Protein AF-A0A2T2VEC9-F1 (afdb_monomer)

Foldseek 3Di:
DDDDDDPPVCVPDPVSVVVVCVVCVVVVVVVVVLLVLLVVLLVQLVVLLCLLPPPVDDLVVSVLVNLLSNLVSLPPCDLVSLVCCVPPPVVSVVVVVVSLVVVLVRVLVSVVVCVVVLQWPPDDSVVVSVVVSVQVVVLSPSVNCVVVVHGSSRSSLVVVLCVCVVTGDPVNDDPVNVVVNVCSSVVSVPVPPD

Secondary structure (DSSP, 8-state):
-PPPPP-GGGGT-HHHHHHHHHHHHHHHHHHHHHHHHHHHHHHHHTTHHHHHH-TTS-HHHHHHHHHHHHHHHHTT--HHHHHHHHHH-HHHHHHHHHHHHHHHHHHHHHHHHHHHTTSB-S--HHHHHHHHHHHHHHHT-HHHHHHHT--HHHHHHHHHHHHHHHHB-GGG--HHHHHHHHHHHHHTTGGG--

Structure (mmCIF, N/CA/C/O backbone):
data_AF-A0A2T2VEC9-F1
#
_entry.id   AF-A0A2T2VEC9-F1
#
loop_
_atom_site.group_PDB
_atom_site.id
_atom_site.type_symbol
_atom_site.label_atom_id
_atom_site.label_alt_id
_atom_site.label_comp_id
_atom_site.label_asym_id
_atom_site.label_entity_id
_atom_site.label_seq_id
_atom_site.pdbx_PDB_ins_code
_atom_site.Cartn_x
_atom_site.Cartn_y
_atom_site.Cartn_z
_atom_site.occupancy
_atom_site.B_iso_or_equiv
_atom_site.auth_seq_id
_atom_site.auth_comp_id
_atom_site.auth_asym_id
_atom_site.auth_atom_id
_atom_site.pdbx_PDB_model_num
ATOM 1 N N . MET A 1 1 ? 14.108 -28.049 -51.085 1.00 36.81 1 MET A N 1
ATOM 2 C CA . MET A 1 1 ? 14.741 -26.718 -51.210 1.00 36.81 1 MET A CA 1
ATOM 3 C C . MET A 1 1 ? 15.277 -26.321 -49.842 1.00 36.81 1 MET A C 1
ATOM 5 O O . MET A 1 1 ? 14.485 -26.183 -48.919 1.00 36.81 1 MET A O 1
ATOM 9 N N . GLY A 1 2 ? 16.599 -26.254 -49.676 1.00 46.28 2 GLY A N 1
ATOM 10 C CA . GLY A 1 2 ? 17.224 -25.897 -48.399 1.00 46.28 2 GLY A CA 1
ATOM 11 C C . GLY A 1 2 ? 17.102 -24.398 -48.126 1.00 46.28 2 GLY A C 1
ATOM 12 O O . GLY A 1 2 ? 17.374 -23.589 -49.012 1.00 46.28 2 GLY A O 1
ATOM 13 N N . ARG A 1 3 ? 16.678 -24.022 -46.914 1.00 48.38 3 ARG A N 1
ATOM 14 C CA . ARG A 1 3 ? 16.742 -22.629 -46.448 1.00 48.38 3 ARG A CA 1
ATOM 15 C C . ARG A 1 3 ? 18.213 -22.201 -46.416 1.00 48.38 3 ARG A C 1
ATOM 17 O O . ARG A 1 3 ? 19.042 -22.923 -45.863 1.00 48.38 3 ARG A O 1
ATOM 24 N N . LYS A 1 4 ? 18.536 -21.055 -47.028 1.00 46.78 4 LYS A N 1
ATOM 25 C CA . LYS A 1 4 ? 19.876 -20.454 -46.947 1.00 46.78 4 LYS A CA 1
ATOM 26 C C . LYS A 1 4 ? 20.241 -20.227 -45.469 1.00 46.78 4 LYS A C 1
ATOM 28 O O . LYS A 1 4 ? 19.358 -19.826 -44.708 1.00 46.78 4 LYS A O 1
ATOM 33 N N . PRO A 1 5 ? 21.497 -20.463 -45.052 1.00 48.59 5 PRO A N 1
ATOM 34 C CA . PRO A 1 5 ? 21.922 -20.160 -43.692 1.00 48.59 5 PRO A CA 1
ATOM 35 C C . PRO A 1 5 ? 21.803 -18.655 -43.446 1.00 48.59 5 PRO A C 1
ATOM 37 O O . PRO A 1 5 ? 22.139 -17.861 -44.325 1.00 48.59 5 PRO A O 1
ATOM 40 N N . VAL A 1 6 ? 21.342 -18.274 -42.255 1.00 58.19 6 VAL A N 1
ATOM 41 C CA . VAL A 1 6 ? 21.478 -16.899 -41.761 1.00 58.19 6 VAL A CA 1
ATOM 42 C C . VAL A 1 6 ? 22.966 -16.553 -41.785 1.00 58.19 6 VAL A C 1
ATOM 44 O O . VAL A 1 6 ? 23.795 -17.342 -41.327 1.00 58.19 6 VAL A O 1
ATOM 47 N N . ASP A 1 7 ? 23.289 -15.414 -42.387 1.00 55.66 7 ASP A N 1
ATOM 48 C CA . ASP A 1 7 ? 24.646 -14.927 -42.603 1.00 55.66 7 ASP A CA 1
ATOM 49 C C . ASP A 1 7 ? 25.425 -14.840 -41.277 1.00 55.66 7 ASP A C 1
ATOM 51 O O . ASP A 1 7 ? 25.225 -13.935 -40.463 1.00 55.66 7 ASP A O 1
ATOM 55 N N . LYS A 1 8 ? 26.302 -15.826 -41.046 1.00 50.84 8 LYS A N 1
ATOM 56 C CA . LYS A 1 8 ? 27.126 -15.949 -39.834 1.00 50.84 8 LYS A CA 1
ATOM 57 C C . LYS A 1 8 ? 28.158 -14.820 -39.703 1.00 50.84 8 LYS A C 1
ATOM 59 O O . LYS A 1 8 ? 28.710 -14.646 -38.622 1.00 50.84 8 LYS A O 1
ATOM 64 N N . GLN A 1 9 ? 28.382 -14.013 -40.748 1.00 50.44 9 GLN A N 1
ATOM 65 C CA . GLN A 1 9 ? 29.356 -12.917 -40.720 1.00 50.44 9 GLN A CA 1
ATOM 66 C C . GLN A 1 9 ? 28.933 -11.729 -39.840 1.00 50.44 9 GLN A C 1
ATOM 68 O O . GLN A 1 9 ? 29.783 -10.930 -39.452 1.00 50.44 9 GLN A O 1
ATOM 73 N N . ARG A 1 10 ? 27.651 -11.611 -39.453 1.00 52.19 10 ARG A N 1
ATOM 74 C CA . ARG A 1 10 ? 27.208 -10.576 -38.493 1.00 52.19 10 ARG A CA 1
ATOM 75 C C . ARG A 1 10 ? 27.734 -10.791 -37.070 1.00 52.19 10 ARG A C 1
ATOM 77 O O . ARG A 1 10 ? 27.793 -9.835 -36.309 1.00 52.19 10 ARG A O 1
ATOM 84 N N . VAL A 1 11 ? 28.105 -12.023 -36.711 1.00 55.28 11 VAL A N 1
ATOM 85 C CA . VAL A 1 11 ? 28.461 -12.412 -35.333 1.00 55.28 11 VAL A CA 1
ATOM 86 C C . VAL A 1 11 ? 29.978 -12.539 -35.139 1.00 55.28 11 VAL A C 1
ATOM 88 O O . VAL A 1 11 ? 30.421 -12.903 -34.058 1.00 55.28 11 VAL A O 1
ATOM 91 N N . GLU A 1 12 ? 30.814 -12.207 -36.126 1.00 61.66 12 GLU A N 1
ATOM 92 C CA . GLU A 1 12 ? 32.284 -12.301 -35.994 1.00 61.66 12 GLU A CA 1
ATOM 93 C C . GLU A 1 12 ? 33.036 -10.999 -36.303 1.00 61.66 12 GLU A C 1
ATOM 95 O O . GLU A 1 12 ? 34.148 -10.828 -35.816 1.00 61.66 12 GLU A O 1
ATOM 100 N N . ASP A 1 13 ? 32.413 -10.051 -37.004 1.00 80.75 13 ASP A N 1
ATOM 101 C CA . ASP A 1 13 ? 32.983 -8.734 -37.313 1.00 80.75 13 ASP A CA 1
ATOM 102 C C . ASP A 1 13 ? 32.980 -7.809 -36.066 1.00 80.75 13 ASP A C 1
ATOM 104 O O . ASP A 1 13 ? 31.897 -7.479 -35.562 1.00 80.75 13 ASP A O 1
ATOM 108 N N . PRO A 1 14 ? 34.155 -7.398 -35.539 1.00 78.19 14 PRO A N 1
ATOM 109 C CA . PRO A 1 14 ? 34.259 -6.575 -34.331 1.00 78.19 14 PRO A CA 1
ATOM 110 C C . PRO A 1 14 ? 33.554 -5.220 -34.440 1.00 78.19 14 PRO A C 1
ATOM 112 O O . PRO A 1 14 ? 32.957 -4.771 -33.461 1.00 78.19 14 PRO A O 1
ATOM 115 N N . ASP A 1 15 ? 33.566 -4.595 -35.619 1.00 80.94 15 ASP A N 1
ATOM 116 C CA . ASP A 1 15 ? 32.980 -3.269 -35.825 1.00 80.94 15 ASP A CA 1
ATOM 117 C C . ASP A 1 15 ? 31.454 -3.358 -35.922 1.00 80.94 15 ASP A C 1
ATOM 119 O O . ASP A 1 15 ? 30.738 -2.551 -35.326 1.00 80.94 15 ASP A O 1
ATOM 123 N N . LYS A 1 16 ? 30.929 -4.405 -36.575 1.00 77.00 16 LYS A N 1
ATOM 124 C CA . LYS A 1 16 ? 29.478 -4.669 -36.591 1.00 77.00 16 LYS A CA 1
ATOM 125 C C . LYS A 1 16 ? 28.948 -5.077 -35.220 1.00 77.00 16 LYS A C 1
ATOM 127 O O . LYS A 1 16 ? 27.851 -4.664 -34.853 1.00 77.00 16 LYS A O 1
ATOM 132 N N . LYS A 1 17 ? 29.718 -5.853 -34.447 1.00 73.50 17 LYS A N 1
ATOM 133 C CA . LYS A 1 17 ? 29.387 -6.156 -33.045 1.00 73.50 17 LYS A CA 1
ATOM 134 C C . LYS A 1 17 ? 29.336 -4.894 -32.206 1.00 73.50 17 LYS A C 1
ATOM 136 O O . LYS A 1 17 ? 28.396 -4.730 -31.440 1.00 73.50 17 LYS A O 1
ATOM 141 N N . ARG A 1 18 ? 30.335 -4.021 -32.342 1.00 78.50 18 ARG A N 1
ATOM 142 C CA . ARG A 1 18 ? 30.397 -2.763 -31.603 1.00 78.50 18 ARG A CA 1
ATOM 143 C C . ARG A 1 18 ? 29.205 -1.868 -31.929 1.00 78.50 18 ARG A C 1
ATOM 145 O O . ARG A 1 18 ? 28.538 -1.444 -30.998 1.00 78.50 18 ARG A O 1
ATOM 152 N N . ALA A 1 19 ? 28.887 -1.673 -33.208 1.00 80.94 19 ALA A N 1
ATOM 153 C CA . ALA A 1 19 ? 27.718 -0.899 -33.624 1.00 80.94 19 ALA A CA 1
ATOM 154 C C . ALA A 1 19 ? 26.405 -1.486 -33.069 1.00 80.94 19 ALA A C 1
ATOM 156 O O . ALA A 1 19 ? 25.559 -0.753 -32.571 1.00 80.94 19 ALA A O 1
ATOM 157 N N . PHE A 1 20 ? 26.265 -2.816 -33.077 1.00 74.62 20 PHE A N 1
ATOM 158 C CA . PHE A 1 20 ? 25.097 -3.499 -32.516 1.00 74.62 20 PHE A CA 1
ATOM 159 C C . PHE A 1 20 ? 25.006 -3.372 -30.986 1.00 74.62 20 PHE A C 1
ATOM 161 O O . PHE A 1 20 ? 23.925 -3.194 -30.435 1.00 74.62 20 PHE A O 1
ATOM 168 N N . VAL A 1 21 ? 26.139 -3.435 -30.279 1.00 74.81 21 VAL A N 1
ATOM 169 C CA . VAL A 1 21 ? 26.194 -3.201 -28.828 1.00 74.81 21 VAL A CA 1
ATOM 170 C C . VAL A 1 21 ? 25.896 -1.738 -28.500 1.00 74.81 21 VAL A C 1
ATOM 172 O O . VAL A 1 21 ? 25.157 -1.486 -27.558 1.00 74.81 21 VAL A O 1
ATOM 175 N N . GLU A 1 22 ? 26.418 -0.781 -29.268 1.00 82.31 22 GLU A N 1
ATOM 176 C CA . GLU A 1 22 ? 26.127 0.651 -29.109 1.00 82.31 22 GLU A CA 1
ATOM 177 C C . GLU A 1 22 ? 24.637 0.957 -29.342 1.00 82.31 22 GLU A C 1
ATOM 179 O O . GLU A 1 22 ? 24.069 1.780 -28.629 1.00 82.31 22 GLU A O 1
ATOM 184 N N . GLU A 1 23 ? 23.981 0.243 -30.261 1.00 81.31 23 GLU A N 1
ATOM 185 C CA . GLU A 1 23 ? 22.537 0.342 -30.514 1.00 81.31 23 GLU A CA 1
ATOM 186 C C . GLU A 1 23 ? 21.690 -0.287 -29.391 1.00 81.31 23 GLU A C 1
ATOM 188 O O . GLU A 1 23 ? 20.670 0.271 -28.987 1.00 81.31 23 GLU A O 1
ATOM 193 N N . LEU A 1 24 ? 22.117 -1.432 -28.846 1.00 78.94 24 LEU A N 1
ATOM 194 C CA . LEU A 1 24 ? 21.384 -2.140 -27.790 1.00 78.94 24 LEU A CA 1
ATOM 195 C C . LEU A 1 24 ? 21.651 -1.608 -26.379 1.00 78.94 24 LEU A C 1
ATOM 197 O O . LEU A 1 24 ? 20.813 -1.788 -25.497 1.00 78.94 24 LEU A O 1
ATOM 201 N N . MET A 1 25 ? 22.798 -0.975 -26.137 1.00 72.38 25 MET A N 1
ATOM 202 C CA . MET A 1 25 ? 23.209 -0.488 -24.817 1.00 72.38 25 MET A CA 1
ATOM 203 C C . MET A 1 25 ? 22.185 0.450 -24.168 1.00 72.38 25 MET A C 1
ATOM 205 O O . MET A 1 25 ? 21.856 0.210 -23.010 1.00 72.38 25 MET A O 1
ATOM 209 N N . PRO A 1 26 ? 21.614 1.451 -24.864 1.00 74.25 26 PRO A N 1
ATOM 210 C CA . PRO A 1 26 ? 20.572 2.302 -24.293 1.00 74.25 26 PRO A CA 1
ATOM 211 C C . PRO A 1 26 ? 19.325 1.516 -23.875 1.00 74.25 26 PRO A C 1
ATOM 213 O O . PRO A 1 26 ? 18.750 1.790 -22.826 1.00 74.25 26 PRO A O 1
ATOM 216 N N . ILE A 1 27 ? 18.936 0.506 -24.662 1.00 71.12 27 ILE A N 1
ATOM 217 C CA . ILE A 1 27 ? 17.785 -0.359 -24.370 1.00 71.12 27 ILE A CA 1
ATOM 218 C C . ILE A 1 27 ? 18.095 -1.225 -23.144 1.00 71.12 27 ILE A C 1
ATOM 220 O O . ILE A 1 27 ? 17.312 -1.273 -22.205 1.00 71.12 27 ILE A O 1
ATOM 224 N N . LEU A 1 28 ? 19.271 -1.854 -23.099 1.00 66.44 28 LEU A N 1
ATOM 225 C CA . LEU A 1 28 ? 19.719 -2.651 -21.954 1.00 66.44 28 LEU A CA 1
ATOM 226 C C . LEU A 1 28 ? 19.853 -1.809 -20.677 1.00 66.44 28 LEU A C 1
ATOM 228 O O . LEU A 1 28 ? 19.462 -2.258 -19.604 1.00 66.44 28 LEU A O 1
ATOM 232 N N . GLN A 1 29 ? 20.363 -0.583 -20.784 1.00 70.69 29 GLN A N 1
ATOM 233 C CA . GLN A 1 29 ? 20.467 0.351 -19.664 1.00 70.69 29 GLN A CA 1
ATOM 234 C C . GLN A 1 29 ? 19.089 0.783 -19.171 1.00 70.69 29 GLN A C 1
ATOM 236 O O . GLN A 1 29 ? 18.838 0.728 -17.971 1.00 70.69 29 GLN A O 1
ATOM 241 N N . ALA A 1 30 ? 18.175 1.143 -20.076 1.00 64.94 30 ALA A N 1
ATOM 242 C CA . ALA A 1 30 ? 16.792 1.439 -19.716 1.00 64.94 30 ALA A CA 1
ATOM 243 C C . ALA A 1 30 ? 16.131 0.235 -19.026 1.00 64.94 30 ALA A C 1
ATOM 245 O O . ALA A 1 30 ? 15.468 0.414 -18.004 1.00 64.94 30 ALA A O 1
ATOM 246 N N . ASN A 1 31 ? 16.376 -0.983 -19.517 1.00 68.56 31 ASN A N 1
ATOM 247 C CA . ASN A 1 31 ? 15.840 -2.211 -18.937 1.00 68.56 31 ASN A CA 1
ATOM 248 C C . ASN A 1 31 ? 16.312 -2.437 -17.49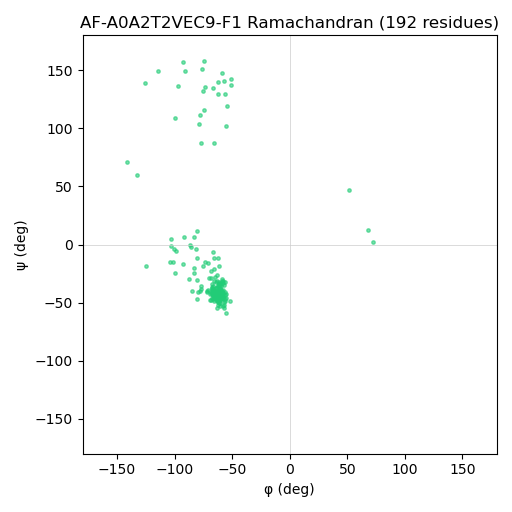5 1.00 68.56 31 ASN A C 1
ATOM 250 O O . ASN A 1 31 ? 15.507 -2.751 -16.618 1.00 68.56 31 ASN A O 1
ATOM 254 N N . ILE A 1 32 ? 17.608 -2.243 -17.239 1.00 75.75 32 ILE A N 1
ATOM 255 C CA . ILE A 1 32 ? 18.188 -2.351 -15.894 1.00 75.75 32 ILE A CA 1
ATOM 256 C C . ILE A 1 32 ? 17.584 -1.279 -14.981 1.00 75.75 32 ILE A C 1
AT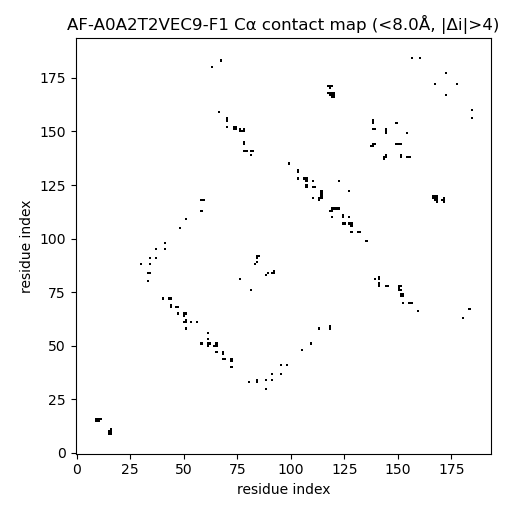OM 258 O O . ILE A 1 32 ? 17.176 -1.583 -13.867 1.00 75.75 32 ILE A O 1
ATOM 262 N N . ILE A 1 33 ? 17.442 -0.043 -15.464 1.00 82.62 33 ILE A N 1
ATOM 263 C CA . ILE A 1 33 ? 16.923 1.068 -14.658 1.00 82.62 33 ILE A CA 1
ATOM 264 C C . ILE A 1 33 ? 15.482 0.812 -14.190 1.00 82.62 33 ILE A C 1
ATOM 266 O O . ILE A 1 33 ? 15.191 1.026 -13.016 1.00 82.62 33 ILE A O 1
ATOM 270 N N . HIS A 1 34 ? 14.582 0.324 -15.054 1.00 84.56 34 HIS A N 1
ATOM 271 C CA . HIS A 1 34 ? 13.197 0.034 -14.647 1.00 84.56 34 HIS A CA 1
ATOM 272 C C . HIS A 1 34 ? 13.141 -1.049 -13.564 1.00 84.56 34 HIS A C 1
ATOM 274 O O . HIS A 1 34 ? 12.450 -0.877 -12.558 1.00 84.56 34 HIS A O 1
ATOM 280 N N . ALA A 1 35 ? 13.902 -2.132 -13.745 1.00 84.56 35 ALA A N 1
ATOM 281 C CA . ALA A 1 35 ? 13.976 -3.221 -12.779 1.00 84.56 35 ALA A CA 1
ATOM 282 C C . ALA A 1 35 ? 14.539 -2.752 -11.425 1.00 84.56 35 ALA A C 1
ATOM 284 O O . ALA A 1 35 ? 13.960 -3.048 -10.378 1.00 84.56 35 ALA A O 1
ATOM 285 N N . GLU A 1 36 ? 15.620 -1.969 -11.437 1.00 86.75 36 GLU A N 1
ATOM 286 C CA . GLU A 1 36 ? 16.251 -1.427 -10.227 1.00 86.75 36 GLU A CA 1
ATOM 287 C C . GLU A 1 36 ? 15.337 -0.436 -9.492 1.00 86.75 36 GLU A C 1
ATOM 289 O O . GLU A 1 36 ? 15.249 -0.467 -8.264 1.00 86.75 36 GLU A O 1
ATOM 294 N N . ILE A 1 37 ? 14.593 0.411 -10.217 1.00 90.69 37 ILE A N 1
ATOM 295 C CA . ILE A 1 37 ? 13.618 1.331 -9.610 1.00 90.69 37 ILE A CA 1
ATOM 296 C C . ILE A 1 37 ? 12.512 0.554 -8.894 1.00 90.69 37 ILE A C 1
ATOM 298 O O . ILE A 1 37 ? 12.192 0.879 -7.748 1.00 90.69 37 ILE A O 1
ATOM 302 N N . VAL A 1 38 ? 11.932 -0.463 -9.544 1.00 92.00 38 VAL A N 1
ATOM 303 C CA . VAL A 1 38 ? 10.896 -1.301 -8.918 1.00 92.00 38 VAL A CA 1
ATOM 304 C C . VAL A 1 38 ? 11.461 -1.997 -7.687 1.00 92.00 38 VAL A C 1
ATOM 306 O O . VAL A 1 38 ? 10.866 -1.903 -6.617 1.00 92.00 38 VAL A O 1
ATOM 309 N N . SER A 1 39 ? 12.637 -2.611 -7.807 1.00 90.38 39 SER A N 1
ATOM 310 C CA . SER A 1 39 ? 13.291 -3.327 -6.707 1.00 90.38 39 SER A CA 1
ATOM 311 C C . SER A 1 39 ? 13.546 -2.397 -5.516 1.00 90.38 39 SER A C 1
ATOM 313 O O . SER A 1 39 ? 13.153 -2.698 -4.393 1.00 90.38 39 SER A O 1
ATOM 315 N N . CYS A 1 40 ? 14.094 -1.205 -5.764 1.00 91.75 40 CYS A N 1
ATOM 316 C CA . CYS A 1 40 ? 14.326 -0.184 -4.744 1.00 91.75 40 CYS A CA 1
ATOM 317 C C . CYS A 1 40 ? 13.028 0.262 -4.050 1.00 91.75 40 CYS A C 1
ATOM 319 O O . CYS A 1 40 ? 12.994 0.387 -2.824 1.00 91.75 40 CYS A O 1
ATOM 321 N N . LYS A 1 41 ? 11.940 0.479 -4.803 1.00 93.00 41 LYS A N 1
ATOM 322 C CA . LYS A 1 41 ? 10.639 0.843 -4.221 1.00 93.00 41 LYS A CA 1
ATOM 323 C C . LYS A 1 41 ? 10.043 -0.304 -3.400 1.00 93.00 41 LYS A C 1
ATOM 325 O O . LYS A 1 41 ? 9.577 -0.055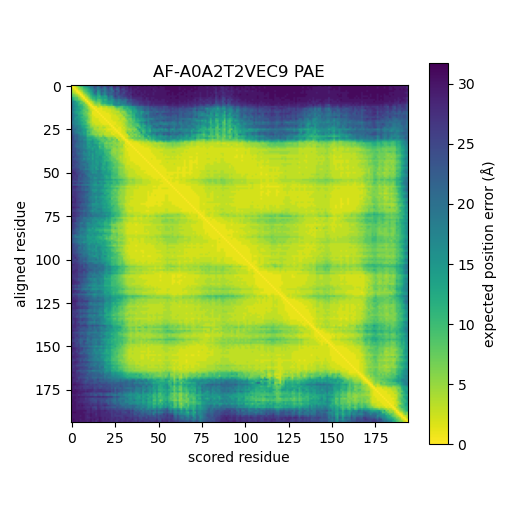 -2.292 1.00 93.00 41 LYS A O 1
ATOM 330 N N . LEU A 1 42 ? 10.102 -1.545 -3.886 1.00 93.94 42 LEU A N 1
ATOM 331 C CA . LEU A 1 42 ? 9.624 -2.715 -3.143 1.00 93.94 42 LEU A CA 1
ATOM 332 C C . LEU A 1 42 ? 10.404 -2.912 -1.836 1.00 93.94 42 LEU A C 1
ATOM 334 O O . LEU A 1 42 ? 9.789 -3.144 -0.798 1.00 93.94 42 LEU A O 1
ATOM 338 N N . GLU A 1 43 ? 11.729 -2.750 -1.849 1.00 94.12 43 GLU A N 1
ATOM 339 C CA . GLU A 1 43 ? 12.548 -2.828 -0.632 1.00 94.12 43 GLU A CA 1
ATOM 340 C C . GLU A 1 43 ? 12.168 -1.757 0.397 1.00 94.12 43 GLU A C 1
ATOM 342 O O . GLU A 1 43 ? 12.037 -2.056 1.583 1.00 94.12 43 GLU A O 1
ATOM 347 N N . LYS A 1 44 ? 11.901 -0.518 -0.035 1.00 95.06 44 LYS A N 1
ATOM 348 C CA . LYS A 1 44 ? 11.406 0.527 0.874 1.00 95.06 44 LYS A CA 1
ATOM 349 C C . LYS A 1 44 ? 10.029 0.191 1.444 1.00 95.06 44 LYS A C 1
ATOM 351 O O . LYS A 1 44 ? 9.805 0.372 2.638 1.00 95.06 44 LYS A O 1
ATOM 356 N N . LEU A 1 45 ? 9.121 -0.332 0.620 1.00 94.69 45 LEU A N 1
ATOM 357 C CA . LEU A 1 45 ? 7.776 -0.713 1.057 1.00 94.69 45 LEU A CA 1
ATOM 358 C C . LEU A 1 45 ? 7.786 -1.867 2.069 1.00 94.69 45 LEU A C 1
ATOM 360 O O . LEU A 1 45 ? 6.922 -1.914 2.942 1.00 94.69 45 LEU A O 1
ATOM 364 N N . ARG A 1 46 ? 8.792 -2.752 2.040 1.00 94.94 46 ARG A N 1
ATOM 365 C CA . ARG A 1 46 ? 8.970 -3.807 3.057 1.00 94.94 46 ARG A CA 1
ATOM 366 C C . ARG A 1 46 ? 9.194 -3.261 4.469 1.00 94.94 46 ARG A C 1
ATOM 368 O O . ARG A 1 46 ? 8.931 -3.978 5.434 1.00 94.94 46 ARG A O 1
ATOM 375 N N . ALA A 1 47 ? 9.585 -1.993 4.621 1.00 95.69 47 ALA A N 1
ATOM 376 C CA . ALA A 1 47 ? 9.672 -1.338 5.927 1.00 95.69 47 ALA A CA 1
ATOM 377 C C . ALA A 1 47 ? 8.312 -1.236 6.649 1.00 95.69 47 ALA A C 1
ATOM 379 O O . ALA A 1 47 ? 8.279 -0.972 7.848 1.00 95.69 47 ALA A O 1
ATOM 380 N N . VAL A 1 48 ? 7.192 -1.509 5.968 1.00 95.12 48 VAL A N 1
ATOM 381 C CA . VAL A 1 48 ? 5.876 -1.609 6.609 1.00 95.12 48 VAL A CA 1
ATOM 382 C C . VAL A 1 48 ? 5.817 -2.732 7.644 1.00 95.12 48 VAL A C 1
ATOM 384 O O . VAL A 1 48 ? 5.155 -2.580 8.665 1.00 95.12 48 VAL A O 1
ATOM 387 N N . VAL A 1 49 ? 6.530 -3.841 7.421 1.00 95.00 49 VAL A N 1
ATOM 388 C CA . VAL A 1 49 ? 6.471 -5.035 8.276 1.00 95.00 49 VAL A CA 1
ATOM 389 C C . VAL A 1 49 ? 6.896 -4.734 9.716 1.00 95.00 49 VAL A C 1
ATOM 391 O O . VAL A 1 49 ? 6.119 -5.034 10.624 1.00 95.00 49 VAL A O 1
ATOM 394 N N . PRO A 1 50 ? 8.073 -4.137 9.987 1.00 96.00 50 PRO A N 1
ATOM 395 C CA . PRO A 1 50 ? 8.423 -3.763 11.353 1.00 96.00 50 PRO A CA 1
ATOM 396 C C . PRO A 1 50 ? 7.490 -2.688 11.928 1.00 96.00 50 PRO A C 1
ATOM 398 O O . PRO A 1 50 ? 7.203 -2.743 13.118 1.00 96.00 50 PRO A O 1
ATOM 401 N N . ILE A 1 51 ? 6.955 -1.768 11.110 1.00 95.12 51 ILE A N 1
ATOM 402 C CA . ILE A 1 51 ? 6.006 -0.740 11.575 1.00 95.12 51 ILE A CA 1
ATOM 403 C C . ILE A 1 51 ? 4.737 -1.390 12.121 1.00 95.12 51 ILE A C 1
ATOM 405 O O . ILE A 1 51 ? 4.339 -1.097 13.242 1.00 95.12 51 ILE A O 1
ATOM 409 N N . ILE A 1 52 ? 4.104 -2.286 11.359 1.00 95.00 52 ILE A N 1
ATOM 410 C CA . ILE A 1 52 ? 2.831 -2.896 11.764 1.00 95.00 52 ILE A CA 1
ATOM 411 C C . ILE A 1 52 ? 2.995 -3.930 12.876 1.00 95.00 52 ILE A C 1
ATOM 413 O O . ILE A 1 52 ? 2.003 -4.274 13.500 1.00 95.00 52 ILE A O 1
ATOM 417 N N . ASN A 1 53 ? 4.209 -4.407 13.157 1.00 94.94 53 ASN A N 1
ATOM 418 C CA . ASN A 1 53 ? 4.470 -5.386 14.218 1.00 94.94 53 ASN A CA 1
ATOM 419 C C . ASN A 1 53 ? 5.020 -4.764 15.511 1.00 94.94 53 ASN A C 1
ATOM 421 O O . ASN A 1 53 ? 5.188 -5.473 16.503 1.00 94.94 53 ASN A O 1
ATOM 425 N N . ASP A 1 54 ? 5.286 -3.456 15.538 1.00 95.69 54 ASP A N 1
ATOM 426 C CA . ASP A 1 54 ? 5.779 -2.778 16.736 1.00 95.69 54 ASP A CA 1
ATOM 427 C C . ASP A 1 54 ? 4.654 -2.531 17.753 1.00 95.69 54 ASP A C 1
ATOM 429 O O . ASP A 1 54 ? 4.019 -1.475 17.801 1.00 95.69 54 ASP A O 1
ATOM 433 N N . THR A 1 55 ? 4.406 -3.518 18.612 1.00 93.75 55 THR A N 1
ATOM 434 C CA . THR A 1 55 ? 3.356 -3.441 19.635 1.00 93.75 55 THR A CA 1
ATOM 435 C C . THR A 1 55 ? 3.618 -2.396 20.724 1.00 93.75 55 THR A C 1
ATOM 437 O O . THR A 1 55 ? 2.741 -2.193 21.563 1.00 93.75 55 THR A O 1
ATOM 440 N N . SER A 1 56 ? 4.789 -1.742 20.744 1.00 94.94 56 SER A N 1
ATOM 441 C CA . SER A 1 56 ? 5.045 -0.597 21.630 1.00 94.94 56 SER A CA 1
ATOM 442 C C . SER A 1 56 ? 4.352 0.684 21.150 1.00 94.94 56 SER A C 1
ATOM 444 O O . SER A 1 56 ? 4.120 1.593 21.947 1.00 94.94 56 SER A O 1
ATOM 446 N N . ILE A 1 57 ? 3.962 0.731 19.872 1.00 91.38 57 ILE A N 1
ATOM 447 C CA . ILE A 1 57 ? 3.245 1.843 19.249 1.00 91.38 57 ILE A CA 1
ATOM 448 C C . ILE A 1 57 ? 1.734 1.540 19.232 1.00 91.38 57 ILE A C 1
ATOM 450 O O . ILE A 1 57 ? 1.325 0.420 18.876 1.00 91.38 57 ILE A O 1
ATOM 454 N N . PRO A 1 58 ? 0.870 2.525 19.563 1.00 90.94 58 PRO A N 1
ATOM 455 C CA . PRO A 1 58 ? -0.576 2.386 19.431 1.00 90.94 58 PRO A CA 1
ATOM 456 C C . PRO A 1 58 ? -0.990 1.888 18.043 1.00 90.94 58 PRO A C 1
ATOM 458 O O . PRO A 1 58 ? -0.418 2.271 17.023 1.00 90.94 58 PRO A O 1
ATOM 461 N N . TYR A 1 59 ? -2.015 1.034 17.999 1.00 92.81 59 TYR A N 1
ATOM 462 C CA . TYR A 1 59 ? -2.477 0.397 16.761 1.00 92.81 59 TYR A CA 1
ATOM 463 C C . TYR A 1 59 ? -2.744 1.410 15.640 1.00 92.81 59 TYR A C 1
ATOM 465 O O . TYR A 1 59 ? -2.269 1.250 14.516 1.00 92.81 59 TYR A O 1
ATOM 473 N N . LEU A 1 60 ? -3.486 2.471 15.961 1.00 87.69 60 LEU A N 1
ATOM 474 C CA . LEU A 1 60 ? -3.906 3.452 14.970 1.00 87.69 60 LEU A CA 1
ATOM 475 C C . LEU A 1 60 ? -2.719 4.246 14.424 1.00 87.69 60 LEU A C 1
ATOM 477 O O . LEU A 1 60 ? -2.637 4.483 13.225 1.00 87.69 60 LEU A O 1
ATOM 481 N N . GLU A 1 61 ? -1.738 4.544 15.270 1.00 87.69 61 GLU A N 1
ATOM 482 C CA . GLU A 1 61 ? -0.516 5.205 14.835 1.00 87.69 61 GLU A CA 1
ATOM 483 C C . GLU A 1 61 ? 0.339 4.303 13.930 1.00 87.69 61 GLU A C 1
ATOM 485 O O . GLU A 1 61 ? 0.836 4.764 12.902 1.00 87.69 61 GLU A O 1
ATOM 490 N N . ARG A 1 62 ? 0.447 2.995 14.219 1.00 93.50 62 ARG A N 1
ATOM 491 C CA . ARG A 1 62 ? 1.067 2.040 13.277 1.00 93.50 62 ARG A CA 1
ATOM 492 C C . ARG A 1 62 ? 0.358 2.033 11.927 1.00 93.50 62 ARG A C 1
ATOM 494 O O . ARG A 1 62 ? 1.024 2.007 10.893 1.00 93.50 62 ARG A O 1
ATOM 501 N N . TYR A 1 63 ? -0.974 2.083 11.931 1.00 91.56 63 TYR A N 1
ATOM 502 C CA . TYR A 1 63 ? -1.765 2.104 10.704 1.00 91.56 63 TYR A CA 1
ATOM 503 C C . TYR A 1 63 ? -1.465 3.368 9.882 1.00 91.56 63 TYR A C 1
ATOM 505 O O . TYR A 1 63 ? -1.130 3.281 8.701 1.00 91.56 63 TYR A O 1
ATOM 513 N N . LEU A 1 64 ? -1.488 4.542 10.512 1.00 88.44 64 LEU A N 1
ATOM 514 C CA . LEU A 1 64 ? -1.199 5.812 9.843 1.00 88.44 64 LEU A CA 1
ATOM 515 C C . LEU A 1 64 ? 0.240 5.880 9.311 1.00 88.44 64 LEU A C 1
ATOM 517 O O . LEU A 1 64 ? 0.459 6.308 8.175 1.00 88.44 64 LEU A O 1
ATOM 521 N N . ARG A 1 65 ? 1.222 5.388 10.078 1.00 91.19 65 ARG A N 1
ATOM 522 C CA . ARG A 1 65 ? 2.623 5.283 9.633 1.00 91.19 65 ARG A CA 1
ATOM 523 C C . ARG A 1 65 ? 2.774 4.354 8.427 1.00 91.19 65 ARG A C 1
ATOM 525 O O . ARG A 1 65 ? 3.512 4.686 7.502 1.00 91.19 65 ARG A O 1
ATOM 532 N N . ALA A 1 66 ? 2.062 3.225 8.410 1.00 93.00 66 ALA A N 1
ATOM 533 C CA . ALA A 1 66 ? 2.046 2.313 7.270 1.00 93.00 66 ALA A CA 1
ATOM 534 C C . ALA A 1 66 ? 1.469 2.991 6.017 1.00 93.00 66 ALA A C 1
ATOM 536 O O . ALA A 1 66 ? 2.098 2.954 4.962 1.00 93.00 66 ALA A O 1
ATOM 537 N N . VAL A 1 67 ? 0.319 3.665 6.135 1.00 90.81 67 VAL A N 1
ATOM 538 C CA . VAL A 1 67 ? -0.308 4.401 5.022 1.00 90.81 67 VAL A CA 1
ATOM 539 C C . VAL A 1 67 ? 0.634 5.474 4.472 1.00 90.81 67 VAL A C 1
ATOM 541 O O . VAL A 1 67 ? 0.828 5.543 3.259 1.00 90.81 67 VAL A O 1
ATOM 544 N N . ARG A 1 68 ? 1.277 6.261 5.343 1.00 89.06 68 ARG A N 1
ATOM 545 C CA . ARG A 1 68 ? 2.246 7.285 4.926 1.00 89.06 68 ARG A CA 1
ATOM 546 C C . ARG A 1 68 ? 3.429 6.684 4.166 1.00 89.06 68 ARG A C 1
ATOM 548 O O . ARG A 1 68 ? 3.758 7.176 3.094 1.00 89.06 68 ARG A O 1
ATOM 555 N N . LEU A 1 6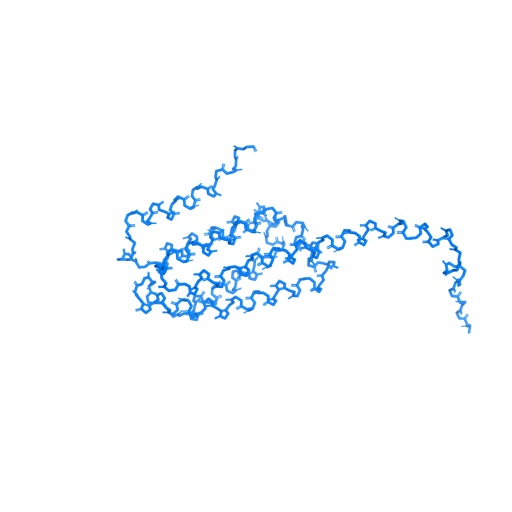9 ? 4.007 5.585 4.662 1.00 92.62 69 LEU A N 1
ATOM 556 C CA . LEU A 1 69 ? 5.109 4.899 3.979 1.00 92.62 69 LEU A CA 1
ATOM 557 C C . LEU A 1 69 ? 4.736 4.514 2.539 1.00 92.62 69 LEU A C 1
ATOM 559 O O . LEU A 1 69 ? 5.556 4.671 1.636 1.00 92.62 69 LEU A O 1
ATOM 563 N N . PHE A 1 70 ? 3.522 4.006 2.312 1.00 91.69 70 PHE A N 1
ATOM 564 C CA . PHE A 1 70 ? 3.067 3.666 0.963 1.00 91.69 70 PHE A CA 1
ATOM 565 C C . PHE A 1 70 ? 2.957 4.894 0.063 1.00 91.69 70 PHE A C 1
ATOM 567 O O . PHE A 1 70 ? 3.458 4.866 -1.058 1.00 91.69 70 PHE A O 1
ATOM 574 N N . ILE A 1 71 ? 2.355 5.973 0.561 1.00 88.00 71 ILE A N 1
ATOM 575 C CA . ILE A 1 71 ? 2.169 7.217 -0.194 1.00 88.00 71 ILE A CA 1
ATOM 576 C C . ILE A 1 71 ? 3.523 7.804 -0.613 1.00 88.00 71 ILE A C 1
ATOM 578 O O . ILE A 1 71 ? 3.756 7.997 -1.807 1.00 88.00 71 ILE A O 1
ATOM 582 N N . ASP A 1 72 ? 4.461 7.935 0.330 1.00 87.81 72 ASP A N 1
ATOM 583 C CA . ASP A 1 72 ? 5.813 8.456 0.078 1.00 87.81 72 ASP A CA 1
ATOM 584 C C . ASP A 1 72 ? 6.569 7.630 -0.984 1.00 87.81 72 ASP A C 1
ATOM 586 O O . ASP A 1 72 ? 7.399 8.143 -1.738 1.00 87.81 72 ASP A O 1
ATOM 590 N N . ASN A 1 73 ? 6.288 6.326 -1.065 1.00 90.50 73 ASN A N 1
ATOM 591 C CA . ASN A 1 73 ? 6.935 5.422 -2.014 1.00 90.50 73 ASN A CA 1
ATOM 592 C C . ASN A 1 73 ? 6.175 5.259 -3.338 1.00 90.50 73 ASN A C 1
ATOM 594 O O . ASN A 1 73 ? 6.782 4.822 -4.323 1.00 90.50 73 ASN A O 1
ATOM 598 N N . PHE A 1 74 ? 4.898 5.640 -3.412 1.00 88.38 74 PHE A N 1
ATOM 599 C CA . PHE A 1 74 ? 4.140 5.717 -4.665 1.00 88.38 74 PHE A CA 1
ATOM 600 C C . PHE A 1 74 ? 4.357 7.017 -5.422 1.00 88.38 74 PHE A C 1
ATOM 602 O O . PHE A 1 74 ? 4.202 7.033 -6.647 1.00 88.38 74 PHE A O 1
ATOM 609 N N . HIS A 1 75 ? 4.824 8.052 -4.731 1.00 83.94 75 HIS A N 1
ATOM 610 C CA . HIS A 1 75 ? 5.229 9.290 -5.364 1.00 83.94 75 HIS A CA 1
ATOM 611 C C . HIS A 1 75 ? 6.205 9.054 -6.534 1.00 83.94 75 HIS A C 1
ATOM 613 O O . HIS A 1 75 ? 7.124 8.213 -6.486 1.00 83.94 75 HIS A O 1
ATOM 619 N N . GLY A 1 76 ? 5.972 9.783 -7.626 1.00 82.94 76 GLY A N 1
ATOM 620 C CA . GLY A 1 76 ? 6.773 9.728 -8.849 1.00 82.94 76 GLY A CA 1
ATOM 621 C C . GLY A 1 76 ? 6.605 8.464 -9.704 1.00 82.94 76 GLY A C 1
ATOM 622 O O . GLY A 1 76 ? 7.275 8.344 -10.730 1.00 82.94 76 GLY A O 1
ATOM 623 N N . ILE A 1 77 ? 5.732 7.517 -9.336 1.00 87.94 77 ILE A N 1
ATOM 624 C CA . ILE A 1 77 ? 5.399 6.393 -10.222 1.00 87.94 77 ILE A CA 1
ATOM 625 C C . ILE A 1 77 ? 4.396 6.880 -11.270 1.00 87.94 77 ILE A C 1
ATOM 627 O O . ILE A 1 77 ? 3.209 7.043 -10.991 1.00 87.94 77 ILE A O 1
ATOM 631 N N . SER A 1 78 ? 4.874 7.103 -12.493 1.00 87.25 78 SER A N 1
ATOM 632 C CA . SER A 1 78 ? 3.997 7.484 -13.599 1.00 87.25 78 SER A CA 1
ATOM 633 C C . SER A 1 78 ? 3.216 6.284 -14.135 1.00 87.25 78 SER A C 1
ATOM 635 O O . SER A 1 78 ? 3.691 5.146 -14.149 1.00 87.25 78 SER A O 1
ATOM 637 N N . THR A 1 79 ? 2.027 6.545 -14.670 1.00 85.81 79 THR A N 1
ATOM 638 C CA . THR A 1 79 ? 1.210 5.503 -15.299 1.00 85.81 79 THR A CA 1
ATOM 639 C C . THR A 1 79 ? 1.893 4.890 -16.523 1.00 85.81 79 THR A C 1
ATOM 641 O O . THR A 1 79 ? 1.750 3.697 -16.786 1.00 85.81 79 THR A O 1
ATOM 644 N N . LYS A 1 80 ? 2.696 5.684 -17.246 1.00 86.00 80 LYS A N 1
ATOM 645 C CA . LYS A 1 80 ? 3.531 5.199 -18.351 1.00 86.00 80 LYS A CA 1
ATOM 646 C C . LYS A 1 80 ? 4.605 4.229 -17.860 1.00 86.00 80 LYS A C 1
ATOM 648 O O . LYS A 1 80 ? 4.766 3.179 -18.466 1.00 86.00 80 LYS A O 1
ATOM 653 N N . PHE A 1 81 ? 5.279 4.541 -16.751 1.00 88.69 81 PHE A N 1
ATOM 654 C CA . PHE A 1 81 ? 6.264 3.644 -16.145 1.00 88.69 81 PHE A CA 1
ATOM 655 C C . PHE A 1 81 ? 5.635 2.299 -15.769 1.00 88.69 81 PHE A C 1
ATOM 657 O O . PHE A 1 81 ? 6.183 1.260 -16.119 1.00 88.69 81 PHE A O 1
ATOM 664 N N . LEU A 1 82 ? 4.461 2.294 -15.124 1.00 88.19 82 LEU A N 1
ATOM 665 C CA . LEU A 1 82 ? 3.759 1.040 -14.822 1.00 88.19 82 LEU A CA 1
ATOM 666 C C . LEU A 1 82 ? 3.388 0.252 -16.080 1.00 88.19 82 LEU A C 1
ATOM 668 O O . LEU A 1 82 ? 3.564 -0.965 -16.104 1.00 88.19 82 LEU A O 1
ATOM 672 N N . SER A 1 83 ? 2.881 0.937 -17.109 1.00 88.06 83 SER A N 1
ATOM 673 C CA . SER A 1 83 ? 2.564 0.313 -18.397 1.00 88.06 83 SER A CA 1
ATOM 674 C C . SER A 1 83 ? 3.797 -0.355 -18.998 1.00 88.06 83 SER A C 1
ATOM 676 O O . SER A 1 83 ? 3.719 -1.505 -19.422 1.00 88.06 83 SER A O 1
ATOM 678 N N . ASP A 1 84 ? 4.941 0.331 -18.962 1.00 88.44 84 ASP A N 1
ATOM 679 C CA . ASP A 1 84 ? 6.199 -0.195 -19.481 1.00 88.44 84 ASP A CA 1
ATOM 680 C C . ASP A 1 84 ? 6.663 -1.418 -18.692 1.00 88.44 84 ASP A C 1
ATOM 682 O O . ASP A 1 84 ? 6.998 -2.431 -19.301 1.00 88.44 84 ASP A O 1
ATOM 686 N N . VAL A 1 85 ? 6.626 -1.363 -17.352 1.00 90.00 85 VAL A N 1
ATOM 687 C CA . VAL A 1 85 ? 6.948 -2.506 -16.476 1.00 90.00 85 VAL A CA 1
ATOM 688 C C . VAL A 1 85 ? 6.073 -3.717 -16.812 1.00 90.00 85 VAL A C 1
ATOM 690 O O . VAL A 1 85 ? 6.595 -4.817 -16.979 1.00 90.00 85 VAL A O 1
ATOM 693 N N . LYS A 1 86 ? 4.759 -3.518 -16.960 1.00 89.69 86 LYS A N 1
ATOM 694 C CA . LYS A 1 86 ? 3.799 -4.591 -17.253 1.00 89.69 86 LYS A CA 1
ATOM 695 C C . LYS A 1 86 ? 4.006 -5.210 -18.639 1.00 89.69 86 LYS A C 1
ATOM 697 O O . LYS A 1 86 ? 3.927 -6.428 -18.773 1.00 89.69 86 LYS A O 1
ATOM 702 N N . GLU A 1 87 ? 4.254 -4.391 -19.660 1.00 89.19 87 GLU A N 1
ATOM 703 C CA . GLU A 1 87 ? 4.362 -4.842 -21.053 1.00 89.19 87 GLU A CA 1
ATOM 704 C C . GLU A 1 87 ? 5.736 -5.444 -21.370 1.00 89.19 87 GLU A C 1
ATOM 706 O O . GLU A 1 87 ? 5.828 -6.523 -21.957 1.00 89.19 87 GLU A O 1
ATOM 711 N N . PHE A 1 88 ? 6.811 -4.767 -20.966 1.00 87.12 88 PHE A N 1
ATOM 712 C CA . PHE A 1 88 ? 8.168 -5.107 -21.395 1.00 87.12 88 PHE A CA 1
ATOM 713 C C . PHE A 1 88 ? 8.966 -5.887 -20.344 1.00 87.12 88 PHE A C 1
ATOM 715 O O . PHE A 1 88 ? 9.983 -6.496 -20.685 1.00 87.12 88 PHE A O 1
ATOM 722 N N . TYR A 1 89 ? 8.516 -5.919 -19.083 1.00 88.31 89 TYR A N 1
ATOM 723 C CA . TYR A 1 89 ? 9.272 -6.501 -17.967 1.00 88.31 89 TYR A CA 1
ATOM 724 C C . TYR A 1 89 ? 8.427 -7.445 -17.092 1.00 88.31 89 TYR A C 1
ATOM 726 O O . TYR A 1 89 ? 8.341 -7.256 -15.876 1.00 88.31 89 TYR A O 1
ATOM 734 N N . PRO A 1 90 ? 7.859 -8.529 -17.655 1.00 89.88 90 PRO A N 1
ATOM 735 C CA . PRO A 1 90 ? 6.959 -9.427 -16.925 1.00 89.88 90 PRO A CA 1
ATOM 736 C C . PRO A 1 90 ? 7.596 -10.068 -15.681 1.00 89.88 90 PRO A C 1
ATOM 738 O O . PRO A 1 90 ? 6.913 -10.286 -14.690 1.00 89.88 90 PRO A O 1
ATOM 741 N N . ALA A 1 91 ? 8.911 -10.319 -15.685 1.00 89.19 91 ALA A N 1
ATOM 742 C CA . ALA A 1 91 ? 9.620 -10.838 -14.510 1.00 89.19 91 ALA A CA 1
ATOM 743 C C . ALA A 1 91 ? 9.745 -9.810 -13.369 1.00 89.19 91 ALA A C 1
ATOM 745 O O . ALA A 1 91 ? 9.829 -10.185 -12.205 1.00 89.19 91 ALA A O 1
ATOM 746 N N . VAL A 1 92 ? 9.781 -8.514 -13.692 1.00 90.19 92 VAL A N 1
ATOM 747 C CA . VAL A 1 92 ? 9.749 -7.431 -12.697 1.00 90.19 92 VAL A CA 1
ATOM 748 C C . VAL A 1 92 ? 8.318 -7.235 -12.203 1.00 90.19 92 VAL A C 1
ATOM 750 O O . VAL A 1 92 ? 8.100 -7.062 -11.008 1.00 90.19 92 VAL A O 1
ATOM 753 N N . TRP A 1 93 ? 7.337 -7.324 -13.104 1.00 91.94 93 TRP A N 1
ATOM 754 C CA . TRP A 1 93 ? 5.921 -7.290 -12.746 1.00 91.94 93 TRP A CA 1
ATOM 755 C C . TRP A 1 93 ? 5.540 -8.416 -11.773 1.00 91.94 93 TRP A C 1
ATOM 757 O O . TRP A 1 93 ? 4.864 -8.166 -10.780 1.00 91.94 93 TRP A O 1
ATOM 767 N N . ASP A 1 94 ? 6.064 -9.625 -11.984 1.00 92.31 94 ASP A N 1
ATOM 768 C CA . ASP A 1 94 ? 5.862 -10.761 -11.078 1.00 92.31 94 ASP A CA 1
ATOM 769 C C . ASP A 1 94 ? 6.347 -10.467 -9.644 1.00 92.31 94 ASP A C 1
ATOM 771 O O . ASP A 1 94 ? 5.713 -10.874 -8.676 1.00 92.31 94 ASP A O 1
ATOM 775 N N . GLN A 1 95 ? 7.406 -9.667 -9.466 1.00 92.69 95 GLN A N 1
ATOM 776 C CA . GLN A 1 95 ? 7.852 -9.245 -8.128 1.00 92.69 95 GLN A CA 1
ATOM 777 C C . GLN A 1 95 ? 6.846 -8.312 -7.441 1.00 92.69 95 GLN A C 1
ATOM 779 O O . GLN A 1 95 ? 6.689 -8.368 -6.219 1.00 92.69 95 GLN A O 1
ATOM 784 N N . ILE A 1 96 ? 6.157 -7.462 -8.210 1.00 91.94 96 ILE A N 1
ATOM 785 C CA . ILE A 1 96 ? 5.078 -6.603 -7.701 1.00 91.94 96 ILE A CA 1
ATOM 786 C C . ILE A 1 96 ? 3.897 -7.475 -7.262 1.00 91.94 96 ILE A C 1
ATOM 788 O O . ILE A 1 96 ? 3.354 -7.269 -6.173 1.00 91.94 96 ILE A O 1
ATOM 792 N N . ASP A 1 97 ? 3.528 -8.471 -8.072 1.00 90.81 97 ASP A N 1
ATOM 793 C CA . ASP A 1 97 ? 2.449 -9.405 -7.746 1.00 90.81 97 ASP A CA 1
ATOM 794 C C . ASP A 1 97 ? 2.780 -10.235 -6.492 1.00 90.81 97 ASP A C 1
ATOM 796 O O . ASP A 1 97 ? 1.967 -10.288 -5.565 1.00 90.81 97 ASP A O 1
ATOM 800 N N . GLN A 1 98 ? 3.997 -10.778 -6.388 1.00 92.12 98 GLN A N 1
ATOM 801 C CA . GLN A 1 98 ? 4.466 -11.493 -5.193 1.00 92.12 98 GLN A CA 1
ATOM 802 C C . GLN A 1 98 ? 4.457 -10.603 -3.941 1.00 92.12 98 GLN A C 1
ATOM 804 O O . GLN A 1 98 ? 4.036 -11.036 -2.865 1.00 92.12 98 GLN A O 1
ATOM 809 N N . PHE A 1 99 ? 4.888 -9.343 -4.063 1.00 92.12 99 PHE A N 1
ATOM 810 C CA . PHE A 1 99 ? 4.821 -8.386 -2.959 1.00 92.12 99 PHE A CA 1
ATOM 811 C C . PHE A 1 99 ? 3.372 -8.151 -2.510 1.00 92.12 99 PHE A C 1
ATOM 813 O O . PHE A 1 99 ? 3.089 -8.197 -1.311 1.00 92.12 99 PHE A O 1
ATOM 820 N N . ARG A 1 100 ? 2.435 -7.963 -3.450 1.00 88.94 100 ARG A N 1
ATOM 821 C CA . ARG A 1 100 ? 1.003 -7.799 -3.146 1.00 88.94 100 ARG A CA 1
ATOM 822 C C . ARG A 1 100 ? 0.449 -9.008 -2.391 1.00 88.94 100 ARG A C 1
ATOM 824 O O . ARG A 1 100 ? -0.253 -8.841 -1.394 1.00 88.94 100 ARG A O 1
ATOM 831 N N . GLU A 1 101 ? 0.759 -10.219 -2.842 1.00 87.75 101 GLU A N 1
ATOM 832 C CA . GLU A 1 101 ? 0.309 -11.454 -2.188 1.00 87.75 101 GLU A CA 1
ATOM 833 C C . GLU A 1 101 ? 0.859 -11.594 -0.766 1.00 87.75 101 GLU A C 1
ATOM 835 O O . GLU A 1 101 ? 0.114 -11.929 0.161 1.00 87.75 101 GLU A O 1
ATOM 840 N N . HIS A 1 102 ? 2.135 -11.260 -0.570 1.00 89.44 102 HIS A N 1
ATOM 841 C CA . HIS A 1 102 ? 2.747 -11.247 0.754 1.00 89.44 102 HIS A CA 1
ATOM 842 C C . HIS A 1 102 ? 2.047 -10.251 1.692 1.00 89.44 102 HIS A C 1
ATOM 844 O O . HIS A 1 102 ? 1.683 -10.605 2.818 1.00 89.44 102 HIS A O 1
ATOM 850 N N . MET A 1 103 ? 1.777 -9.034 1.209 1.00 87.94 103 MET A N 1
ATOM 851 C CA . MET A 1 103 ? 1.088 -7.998 1.981 1.00 87.94 103 MET A CA 1
ATOM 852 C C . MET A 1 103 ? -0.318 -8.418 2.416 1.00 87.94 103 MET A C 1
ATOM 854 O O . MET A 1 103 ? -0.686 -8.187 3.566 1.00 87.94 103 MET A O 1
ATOM 858 N N . ASN A 1 104 ? -1.079 -9.101 1.556 1.00 82.81 104 ASN A N 1
ATOM 859 C CA . ASN A 1 104 ? -2.424 -9.579 1.902 1.00 82.81 104 ASN A CA 1
ATOM 860 C C . ASN A 1 104 ? -2.437 -10.485 3.143 1.00 82.81 104 ASN A C 1
ATOM 862 O O . ASN A 1 104 ? -3.379 -10.444 3.934 1.00 82.81 104 ASN A O 1
ATOM 866 N N . THR A 1 105 ? -1.390 -11.293 3.323 1.00 80.81 105 THR A N 1
ATOM 867 C CA . THR A 1 105 ? -1.277 -12.200 4.474 1.00 80.81 105 THR A CA 1
ATOM 868 C C . THR A 1 105 ? -0.994 -11.427 5.763 1.00 80.81 105 THR A C 1
ATOM 870 O O . THR A 1 105 ? -1.581 -11.714 6.806 1.00 80.81 105 THR A O 1
ATOM 873 N N . LEU A 1 106 ? -0.124 -10.418 5.689 1.00 86.06 106 LEU A N 1
ATOM 874 C CA . LEU A 1 106 ? 0.273 -9.598 6.835 1.00 86.06 106 LEU A CA 1
ATOM 875 C C . LEU A 1 106 ? -0.866 -8.707 7.342 1.00 86.06 106 LEU A C 1
ATOM 877 O O . LEU A 1 106 ? -1.095 -8.596 8.546 1.00 86.06 106 LEU A O 1
ATOM 881 N N . VAL A 1 107 ? -1.606 -8.092 6.419 1.00 86.38 107 VAL A N 1
ATOM 882 C CA . VAL A 1 107 ? -2.671 -7.136 6.747 1.00 86.38 107 VAL A CA 1
ATOM 883 C C . VAL A 1 107 ? -3.837 -7.813 7.477 1.00 86.38 107 VAL A C 1
ATOM 885 O O . VAL A 1 107 ? -4.452 -7.203 8.350 1.00 86.38 107 VAL A O 1
ATOM 888 N N . GLY A 1 108 ? -4.107 -9.092 7.199 1.00 88.81 108 GLY A N 1
ATOM 889 C CA . GLY A 1 108 ? -5.179 -9.824 7.875 1.00 88.81 108 GLY A CA 1
ATOM 890 C C . GLY A 1 108 ? -4.982 -9.952 9.387 1.00 88.81 108 GLY A C 1
ATOM 891 O O . GLY A 1 108 ? -5.924 -9.738 10.150 1.00 88.81 108 GLY A O 1
ATOM 892 N N . GLN A 1 109 ? -3.753 -10.237 9.828 1.00 90.44 109 GLN A N 1
ATOM 893 C CA . GLN A 1 109 ? -3.419 -10.305 11.256 1.00 90.44 109 GLN A CA 1
ATOM 894 C C . GLN A 1 109 ? -3.523 -8.931 11.920 1.00 90.44 109 GLN A C 1
ATOM 896 O O . GLN A 1 109 ? -4.057 -8.813 13.021 1.00 90.44 109 GLN A O 1
ATOM 901 N N . PHE A 1 110 ? -3.072 -7.891 11.218 1.00 94.12 110 PHE A N 1
ATOM 902 C CA . PHE A 1 110 ? -3.172 -6.517 11.690 1.00 94.12 110 PHE A CA 1
ATOM 903 C C . PHE A 1 110 ? -4.638 -6.103 11.898 1.00 94.12 110 PHE A C 1
ATOM 905 O O . PHE A 1 110 ? -4.989 -5.589 12.955 1.00 94.12 110 PHE A O 1
ATOM 912 N N . TYR A 1 111 ? -5.539 -6.409 10.960 1.00 93.75 111 TYR A N 1
ATOM 913 C CA . TYR A 1 111 ? -6.962 -6.098 11.134 1.00 93.75 111 TYR A CA 1
ATOM 914 C C . TYR A 1 111 ? -7.622 -6.846 12.280 1.00 93.75 111 TYR A C 1
ATOM 916 O O . TYR A 1 111 ? -8.385 -6.225 13.020 1.00 93.75 111 TYR A O 1
ATOM 924 N N . GLN A 1 112 ? -7.305 -8.128 12.465 1.00 93.94 112 GLN A N 1
ATOM 925 C CA . GLN A 1 112 ? -7.808 -8.871 13.617 1.00 93.94 112 GLN A CA 1
ATOM 926 C C . GLN A 1 112 ? -7.393 -8.194 14.931 1.00 93.94 112 GLN A C 1
ATOM 928 O O . GLN A 1 112 ? -8.235 -7.970 15.793 1.00 93.94 112 GLN A O 1
ATOM 933 N N . GLU A 1 113 ? -6.130 -7.771 15.046 1.00 94.62 113 GLU A N 1
ATOM 934 C CA . GLU A 1 113 ? -5.632 -7.051 16.222 1.00 94.62 113 GLU A CA 1
ATOM 935 C C . GLU A 1 113 ? -6.415 -5.752 16.489 1.00 94.62 113 GLU A C 1
ATOM 937 O O . GLU A 1 113 ? -6.784 -5.459 17.628 1.00 94.62 113 GLU A O 1
ATOM 942 N N . GLY A 1 114 ? -6.678 -4.965 15.441 1.00 93.31 114 GLY A N 1
ATOM 943 C CA . GLY A 1 114 ? -7.428 -3.714 15.550 1.00 93.31 114 GLY A CA 1
ATOM 944 C C . GLY A 1 114 ? -8.872 -3.914 16.008 1.00 93.31 114 GLY A C 1
ATOM 945 O O . GLY A 1 114 ? -9.378 -3.103 16.788 1.00 93.31 114 GLY A O 1
ATOM 946 N N . ILE A 1 115 ? -9.516 -4.989 15.544 1.00 93.94 115 ILE A N 1
ATOM 947 C CA . ILE A 1 115 ? -10.878 -5.376 15.935 1.00 93.94 115 ILE A CA 1
ATOM 948 C C . ILE A 1 115 ? -10.896 -5.852 17.391 1.00 93.94 115 ILE A C 1
ATOM 950 O O . ILE A 1 115 ? -11.697 -5.357 18.181 1.00 93.94 115 ILE A O 1
ATOM 954 N N . ASP A 1 116 ? -9.969 -6.732 17.776 1.00 94.25 116 ASP A N 1
ATOM 955 C CA . ASP A 1 116 ? -9.875 -7.274 19.140 1.00 94.25 116 ASP A CA 1
ATOM 956 C C . ASP A 1 116 ? -9.634 -6.169 20.183 1.00 94.25 116 ASP A C 1
ATOM 958 O O . ASP A 1 116 ? -10.117 -6.241 21.313 1.00 94.25 116 ASP A O 1
ATOM 962 N N . LYS A 1 117 ? -8.904 -5.114 19.796 1.00 92.12 117 LYS A N 1
ATOM 963 C CA . LYS A 1 117 ? -8.656 -3.924 20.625 1.00 92.12 117 LYS A CA 1
ATOM 964 C C . LYS A 1 117 ? -9.801 -2.905 20.610 1.00 92.12 117 LYS A C 1
ATOM 966 O O . LYS A 1 117 ? -9.697 -1.889 21.293 1.00 92.12 117 LYS A O 1
ATOM 971 N N . GLY A 1 118 ? -10.854 -3.127 19.822 1.00 90.75 118 GLY A N 1
ATOM 972 C CA . GLY A 1 118 ? -11.973 -2.195 19.649 1.00 90.75 118 GLY A CA 1
ATOM 973 C C . GLY A 1 118 ? -11.610 -0.890 18.929 1.00 90.75 118 GLY A C 1
ATOM 974 O O . GLY A 1 118 ? -12.393 0.060 18.941 1.00 90.75 118 GLY A O 1
ATOM 975 N N . VAL A 1 119 ? -10.425 -0.820 18.311 1.00 90.44 119 VAL A N 1
ATOM 976 C CA . VAL A 1 119 ? -9.963 0.361 17.564 1.00 90.44 119 VAL A CA 1
ATOM 977 C C . VAL A 1 119 ? -10.599 0.392 16.1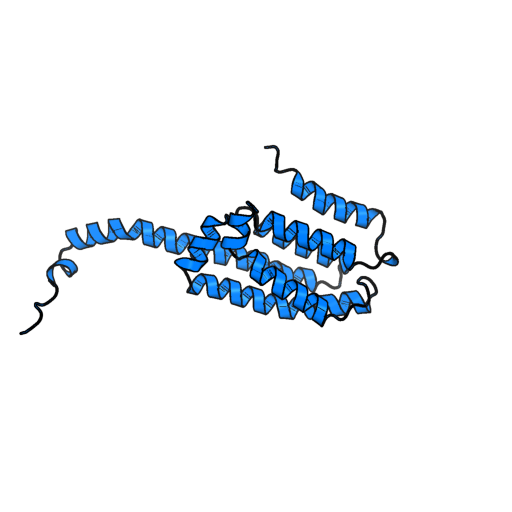75 1.00 90.44 119 VAL A C 1
ATOM 979 O O . VAL A 1 119 ? -11.042 1.442 15.703 1.00 90.44 119 VAL A O 1
ATOM 982 N N . LEU A 1 120 ? -10.685 -0.771 15.530 1.00 91.31 120 LEU A N 1
ATOM 983 C CA . LEU A 1 120 ? -11.503 -0.968 14.341 1.00 91.31 120 LEU A CA 1
ATOM 984 C C . LEU A 1 120 ? -12.901 -1.439 14.739 1.00 91.31 120 LEU A C 1
ATOM 986 O O . LEU A 1 120 ? -13.080 -2.135 15.737 1.00 91.31 120 LEU A O 1
ATOM 990 N N . LYS A 1 121 ? -13.896 -1.070 13.932 1.00 89.94 121 LYS A N 1
ATOM 991 C CA . LYS A 1 121 ? -15.254 -1.606 14.052 1.00 89.94 121 LYS A CA 1
ATOM 992 C C . LYS A 1 121 ? -15.237 -3.124 13.890 1.00 89.94 121 LYS A C 1
ATOM 994 O O . LYS A 1 121 ? -14.466 -3.646 13.087 1.00 89.94 121 LYS A O 1
ATOM 999 N N . ASP A 1 122 ? -16.152 -3.791 14.587 1.00 90.44 122 ASP A N 1
ATOM 1000 C CA . ASP A 1 122 ? -16.389 -5.230 14.462 1.00 90.44 122 ASP A CA 1
ATOM 1001 C C . ASP A 1 122 ? -16.942 -5.563 13.066 1.00 90.44 122 ASP A C 1
ATOM 1003 O O . ASP A 1 122 ? -18.144 -5.526 12.793 1.00 90.44 122 ASP A O 1
ATOM 1007 N N . VAL A 1 123 ? -16.016 -5.787 12.139 1.00 88.06 123 VAL A N 1
ATOM 1008 C CA . VAL A 1 123 ? -16.252 -6.165 10.750 1.00 88.06 123 VAL A CA 1
ATOM 1009 C C . VAL A 1 123 ? -15.451 -7.429 10.508 1.00 88.06 123 VAL A C 1
ATOM 1011 O O . VAL A 1 123 ? -14.302 -7.523 10.923 1.00 88.06 123 VAL A O 1
ATOM 1014 N N . ASN A 1 124 ? -16.022 -8.393 9.788 1.00 89.00 124 ASN A N 1
ATOM 1015 C CA . ASN A 1 124 ? -15.305 -9.616 9.449 1.00 89.00 124 ASN A CA 1
ATOM 1016 C C . ASN A 1 124 ? -13.967 -9.281 8.735 1.00 89.00 124 ASN A C 1
ATOM 1018 O O . ASN A 1 124 ? -14.008 -8.693 7.647 1.00 89.00 124 ASN A O 1
ATOM 1022 N N . PRO A 1 125 ? -12.798 -9.673 9.286 1.00 87.19 125 PRO A N 1
ATOM 1023 C CA . PRO A 1 125 ? -11.495 -9.350 8.703 1.00 87.19 125 PRO A CA 1
ATOM 1024 C C . PRO A 1 125 ? -11.349 -9.821 7.255 1.00 87.19 125 PRO A C 1
ATOM 1026 O O . PRO A 1 125 ? -10.723 -9.139 6.448 1.00 87.19 125 PRO A O 1
ATOM 1029 N N . ALA A 1 126 ? -11.982 -10.939 6.881 1.00 89.31 126 ALA A N 1
ATOM 1030 C CA . ALA A 1 126 ? -11.957 -11.438 5.508 1.00 89.31 126 ALA A CA 1
ATOM 1031 C C . ALA A 1 126 ? -12.587 -10.447 4.514 1.00 89.31 126 ALA A C 1
ATOM 1033 O O . ALA A 1 126 ? -12.131 -10.347 3.378 1.00 89.31 126 ALA A O 1
ATOM 1034 N N . VAL A 1 127 ? -13.592 -9.671 4.939 1.00 90.44 127 VAL A N 1
ATOM 1035 C CA . VAL A 1 127 ? -14.209 -8.621 4.111 1.00 90.44 127 VAL A CA 1
ATOM 1036 C C . VAL A 1 127 ? -13.255 -7.438 3.933 1.00 90.44 127 VAL A C 1
ATOM 1038 O O . VAL A 1 127 ? -13.161 -6.892 2.834 1.00 90.44 127 VAL A O 1
ATOM 1041 N N . LEU A 1 128 ? -12.519 -7.062 4.985 1.00 89.75 128 LEU A N 1
ATOM 1042 C CA . LEU A 1 128 ? -11.518 -5.991 4.921 1.00 89.75 128 LEU A CA 1
ATOM 1043 C C . LEU A 1 128 ? -10.323 -6.368 4.036 1.00 89.75 128 LEU A C 1
ATOM 1045 O O . LEU A 1 128 ? -9.845 -5.526 3.283 1.00 89.75 128 LEU A O 1
ATOM 1049 N N . ILE A 1 129 ? -9.875 -7.625 4.100 1.00 89.94 129 ILE A N 1
ATOM 1050 C CA . ILE A 1 129 ? -8.800 -8.155 3.250 1.00 89.94 129 ILE A CA 1
ATOM 1051 C C . ILE A 1 129 ? -9.266 -8.231 1.794 1.00 89.94 129 ILE A C 1
ATOM 1053 O O . ILE A 1 129 ? -8.555 -7.800 0.892 1.00 89.94 129 ILE A O 1
ATOM 1057 N N . MET A 1 130 ? -10.475 -8.747 1.547 1.00 90.75 130 MET A N 1
ATOM 1058 C CA . MET A 1 130 ? -11.027 -8.846 0.194 1.00 90.75 130 MET A CA 1
ATOM 1059 C C . MET A 1 130 ? -11.168 -7.467 -0.463 1.00 90.75 130 MET A C 1
ATOM 1061 O O . MET A 1 130 ? -10.882 -7.322 -1.652 1.00 90.75 130 MET A O 1
ATOM 1065 N N . SER A 1 131 ? -11.594 -6.447 0.290 1.00 90.56 131 SER A N 1
ATOM 1066 C CA . SER A 1 131 ? -11.719 -5.092 -0.251 1.00 90.56 131 SER A CA 1
ATOM 1067 C C . SER A 1 131 ? -10.361 -4.496 -0.630 1.00 90.56 131 SER A C 1
ATOM 1069 O O . SER A 1 131 ? -10.258 -3.907 -1.706 1.00 90.56 131 SER A O 1
ATOM 1071 N N . ASP A 1 132 ? -9.320 -4.716 0.179 1.00 90.19 132 ASP A N 1
ATOM 1072 C CA . ASP A 1 132 ? -7.945 -4.327 -0.161 1.00 90.19 132 ASP A CA 1
ATOM 1073 C C . ASP A 1 132 ? -7.446 -5.055 -1.401 1.00 90.19 132 ASP A C 1
ATOM 1075 O O . ASP A 1 132 ? -6.932 -4.430 -2.321 1.00 90.19 132 ASP A O 1
ATOM 1079 N N . GLN A 1 133 ? -7.621 -6.374 -1.463 1.00 88.94 133 GLN A N 1
ATOM 1080 C CA . GLN A 1 133 ? -7.162 -7.192 -2.585 1.00 88.94 133 GLN A CA 1
ATOM 1081 C C . GLN A 1 133 ? -7.736 -6.714 -3.920 1.00 88.94 133 GLN A C 1
ATOM 1083 O O . GLN A 1 133 ? -6.998 -6.533 -4.895 1.00 88.94 133 GLN A O 1
ATOM 1088 N N . LEU A 1 134 ? -9.051 -6.489 -3.965 1.00 89.81 134 LEU A N 1
ATOM 1089 C CA . LEU A 1 134 ? -9.732 -5.985 -5.155 1.00 89.81 134 LEU A CA 1
ATOM 1090 C C . LEU A 1 134 ? -9.261 -4.574 -5.513 1.00 89.81 134 LEU A C 1
ATOM 1092 O O . LEU A 1 134 ? -9.026 -4.289 -6.689 1.00 89.81 134 LEU A O 1
ATOM 1096 N N . PHE A 1 135 ? -9.082 -3.717 -4.507 1.00 90.31 135 PHE A N 1
ATOM 1097 C CA . PHE A 1 135 ? -8.580 -2.366 -4.700 1.00 90.31 135 PHE A CA 1
ATOM 1098 C C . PHE A 1 135 ? -7.154 -2.361 -5.264 1.00 90.31 135 PHE A C 1
ATOM 1100 O O . PHE A 1 135 ? -6.929 -1.799 -6.332 1.00 90.31 135 PHE A O 1
ATOM 1107 N N . PHE A 1 136 ? -6.207 -3.045 -4.621 1.00 86.75 136 PHE A N 1
ATOM 1108 C CA . PHE A 1 136 ? -4.805 -3.092 -5.041 1.00 86.75 136 PHE A CA 1
ATOM 1109 C C . PHE A 1 136 ? -4.612 -3.705 -6.423 1.00 86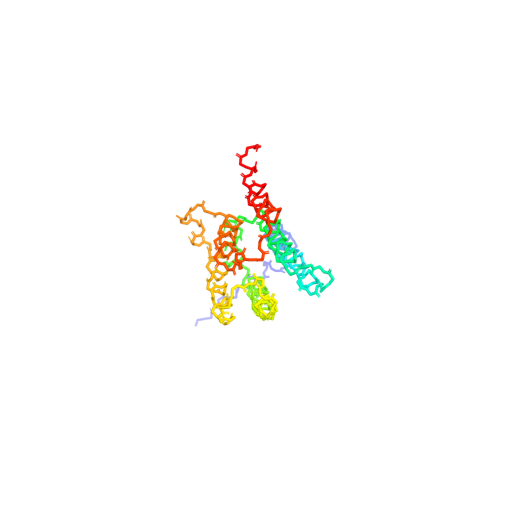.75 136 PHE A C 1
ATOM 1111 O O . PHE A 1 136 ? -3.741 -3.267 -7.171 1.00 86.75 136 PHE A O 1
ATOM 1118 N N . THR A 1 137 ? -5.445 -4.681 -6.789 1.00 84.62 137 THR A N 1
ATOM 1119 C CA . THR A 1 137 ? -5.440 -5.257 -8.141 1.00 84.62 137 THR A CA 1
ATOM 1120 C C . THR A 1 137 ? -5.773 -4.206 -9.203 1.00 84.62 137 THR A C 1
ATOM 1122 O O . THR A 1 137 ? -5.207 -4.233 -10.292 1.00 84.62 137 THR A O 1
ATOM 1125 N N . ARG A 1 138 ? -6.672 -3.263 -8.894 1.00 87.00 138 ARG A N 1
ATOM 1126 C CA . ARG A 1 138 ? -7.065 -2.174 -9.802 1.00 87.00 138 ARG A CA 1
ATOM 1127 C C . ARG A 1 138 ? -6.181 -0.939 -9.697 1.00 87.00 138 ARG A C 1
ATOM 1129 O O . ARG A 1 138 ? -5.994 -0.256 -10.694 1.00 87.00 138 ARG A O 1
ATOM 1136 N N . LEU A 1 139 ? -5.616 -0.674 -8.524 1.00 85.81 139 LEU A N 1
ATOM 1137 C CA . LEU A 1 139 ? -4.763 0.480 -8.260 1.00 85.81 139 LEU A CA 1
ATOM 1138 C C . LEU A 1 139 ? -3.566 0.549 -9.214 1.00 85.81 139 LEU A C 1
ATOM 1140 O O . LEU A 1 139 ? -3.201 1.628 -9.664 1.00 85.81 139 LEU A O 1
ATOM 1144 N N . ILE A 1 140 ? -2.958 -0.601 -9.504 1.00 81.38 140 ILE A N 1
ATOM 1145 C CA . ILE A 1 140 ? -1.776 -0.700 -10.369 1.00 81.38 140 ILE A CA 1
ATOM 1146 C C . ILE A 1 140 ? -2.133 -0.951 -11.839 1.00 81.38 140 ILE A C 1
ATOM 1148 O O . ILE A 1 140 ? -1.240 -1.196 -12.643 1.00 81.38 140 ILE A O 1
ATOM 1152 N N . ASP A 1 141 ? -3.418 -0.924 -12.199 1.00 85.81 141 ASP A N 1
ATOM 1153 C CA . ASP A 1 141 ? -3.872 -1.132 -13.571 1.00 85.81 141 ASP A CA 1
ATOM 1154 C C . ASP A 1 141 ? -3.646 0.147 -14.400 1.00 85.81 141 ASP A C 1
ATOM 1156 O O . ASP A 1 141 ? -4.324 1.155 -14.157 1.00 85.81 141 ASP A O 1
ATOM 1160 N N . PRO A 1 142 ? -2.711 0.153 -15.375 1.00 80.00 142 PRO A N 1
ATOM 1161 C CA . PRO A 1 142 ? -2.397 1.362 -16.131 1.00 80.00 142 PRO A CA 1
ATOM 1162 C C . PRO A 1 142 ? -3.615 1.917 -16.873 1.00 80.00 142 PRO A C 1
ATOM 1164 O O . PRO A 1 142 ? -3.769 3.134 -16.948 1.00 80.00 142 PRO A O 1
ATOM 1167 N N . ASP A 1 143 ? -4.510 1.050 -17.354 1.00 85.38 143 ASP A N 1
ATOM 1168 C CA . ASP A 1 143 ? -5.701 1.459 -18.102 1.00 85.38 143 ASP A CA 1
ATOM 1169 C C . ASP A 1 143 ? -6.659 2.274 -17.226 1.00 85.38 143 ASP A C 1
ATOM 1171 O O . ASP A 1 143 ? -7.168 3.313 -17.646 1.00 85.38 143 ASP A O 1
ATOM 1175 N N . PHE A 1 144 ? -6.883 1.842 -15.981 1.00 87.94 144 PHE A N 1
ATOM 1176 C CA . PHE A 1 144 ? -7.716 2.574 -15.026 1.00 87.94 144 PHE A CA 1
ATOM 1177 C C . PHE A 1 144 ? -7.129 3.962 -14.738 1.00 87.94 144 PHE A C 1
ATOM 1179 O O . PHE A 1 144 ? -7.817 4.975 -14.869 1.00 87.94 144 PHE A O 1
ATOM 1186 N N . LEU A 1 145 ? -5.841 4.021 -14.403 1.00 87.00 145 LEU A N 1
ATOM 1187 C CA . LEU A 1 145 ? -5.163 5.271 -14.059 1.00 87.00 145 LEU A CA 1
ATOM 1188 C C . LEU A 1 145 ? -5.139 6.267 -15.232 1.00 87.00 145 LEU A C 1
ATOM 1190 O O . LEU A 1 145 ? -5.411 7.452 -15.031 1.00 87.00 145 LEU A O 1
ATOM 1194 N N . GLN A 1 146 ? -4.862 5.805 -16.461 1.00 85.56 146 GLN A N 1
ATOM 1195 C CA . GLN A 1 146 ? -4.849 6.669 -17.652 1.00 85.56 146 GLN A CA 1
ATOM 1196 C C . GLN A 1 146 ? -6.243 7.204 -17.978 1.00 85.56 146 GLN A C 1
ATOM 1198 O O . GLN A 1 146 ? -6.400 8.406 -18.184 1.00 85.56 146 GLN A O 1
ATOM 1203 N N . ASN A 1 147 ? -7.262 6.337 -17.976 1.00 87.62 147 ASN A N 1
ATOM 1204 C CA . ASN A 1 147 ? -8.631 6.719 -18.332 1.00 87.62 147 ASN A CA 1
ATOM 1205 C C . ASN A 1 147 ? -9.237 7.749 -17.371 1.00 87.62 147 ASN A C 1
ATOM 1207 O O . ASN A 1 147 ? -10.122 8.510 -17.762 1.00 87.62 147 ASN A O 1
ATOM 1211 N N . HIS A 1 148 ? -8.764 7.781 -16.125 1.00 85.88 148 HIS A N 1
ATOM 1212 C CA . HIS A 1 148 ? -9.238 8.714 -15.108 1.00 85.88 148 HIS A CA 1
ATOM 1213 C C . HIS A 1 148 ? -8.281 9.884 -14.843 1.00 85.88 148 HIS A C 1
ATOM 1215 O O . HIS A 1 148 ? -8.618 10.757 -14.047 1.00 85.88 148 HIS A O 1
ATOM 1221 N N . ASN A 1 149 ? -7.129 9.940 -15.524 1.00 85.94 149 ASN A N 1
ATOM 1222 C CA . ASN A 1 149 ?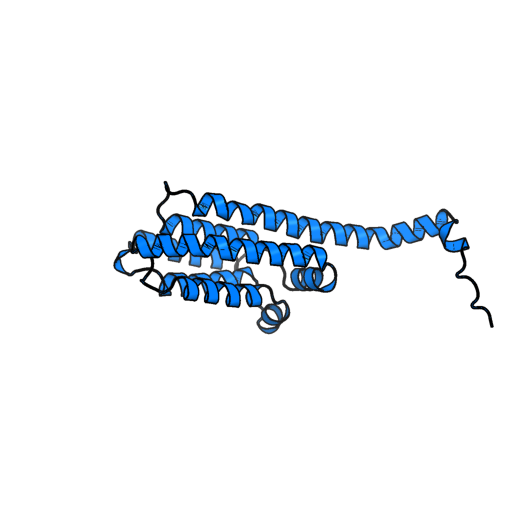 -6.073 10.929 -15.286 1.00 85.94 149 ASN A CA 1
ATOM 1223 C C . ASN A 1 149 ? -5.676 11.000 -13.797 1.00 85.94 149 ASN A C 1
ATOM 1225 O O . ASN A 1 149 ? -5.610 12.079 -13.207 1.00 85.94 149 ASN A O 1
ATOM 1229 N N . LEU A 1 150 ? -5.463 9.825 -13.199 1.00 87.31 150 LEU A N 1
ATOM 1230 C CA . LEU A 1 150 ? -5.115 9.657 -11.791 1.00 87.31 150 LEU A CA 1
ATOM 1231 C C . LEU A 1 150 ? -3.712 9.075 -11.640 1.00 87.31 150 LEU A C 1
ATOM 1233 O O . LEU A 1 150 ? -3.254 8.269 -12.455 1.00 87.31 150 LEU A O 1
ATOM 1237 N N . THR A 1 151 ? -3.053 9.444 -10.548 1.00 86.69 151 THR A N 1
ATOM 1238 C CA . THR A 1 151 ? -1.821 8.796 -10.085 1.00 86.69 151 THR A CA 1
ATOM 1239 C C . THR A 1 151 ? -2.128 7.680 -9.080 1.00 86.69 151 THR A C 1
ATOM 1241 O O . THR A 1 151 ? -3.163 7.693 -8.413 1.00 86.69 151 THR A O 1
ATOM 1244 N N . ILE A 1 152 ? -1.209 6.717 -8.927 1.00 88.94 152 ILE A N 1
ATOM 1245 C CA . ILE A 1 152 ? -1.310 5.673 -7.886 1.00 88.94 152 ILE A CA 1
ATOM 1246 C C . ILE A 1 152 ? -1.437 6.311 -6.504 1.00 88.94 152 ILE A C 1
ATOM 1248 O O . ILE A 1 152 ? -2.238 5.876 -5.683 1.00 88.94 152 ILE A O 1
ATOM 1252 N N . GLU A 1 153 ? -0.635 7.345 -6.260 1.00 87.88 153 GLU A N 1
ATOM 1253 C CA . GLU A 1 153 ? -0.604 8.074 -5.000 1.00 87.88 153 GLU A CA 1
ATOM 1254 C C . GLU A 1 153 ? -1.988 8.639 -4.654 1.00 87.88 153 GLU A C 1
ATOM 1256 O O . GLU A 1 153 ? -2.494 8.401 -3.557 1.00 87.88 153 GLU A O 1
ATOM 1261 N N . GLU A 1 154 ? -2.637 9.314 -5.609 1.00 86.56 154 GLU A N 1
ATOM 1262 C CA . GLU A 1 154 ? -3.968 9.893 -5.415 1.00 86.56 154 GLU A CA 1
ATOM 1263 C C . GLU A 1 154 ? -5.023 8.828 -5.118 1.00 86.56 154 GLU A C 1
ATOM 1265 O O . GLU A 1 154 ? -5.775 8.958 -4.154 1.00 86.56 154 GLU A O 1
ATOM 1270 N N . VAL A 1 155 ? -5.051 7.752 -5.905 1.00 89.88 155 VAL A N 1
ATOM 1271 C CA . VAL A 1 155 ? -6.042 6.682 -5.739 1.00 89.88 155 VAL A CA 1
ATOM 1272 C C . VAL A 1 155 ? -5.842 5.952 -4.412 1.00 89.88 155 VAL A C 1
ATOM 1274 O O . VAL A 1 155 ? -6.812 5.689 -3.701 1.00 89.88 155 VAL A O 1
ATOM 1277 N N . PHE A 1 156 ? -4.593 5.639 -4.050 1.00 90.31 156 PHE A N 1
ATOM 1278 C CA . PHE A 1 156 ? -4.263 4.996 -2.779 1.00 90.31 156 PHE A CA 1
ATOM 1279 C C . PHE A 1 156 ? -4.667 5.868 -1.591 1.00 90.31 156 PHE A C 1
ATOM 1281 O O . PHE A 1 156 ? -5.335 5.388 -0.674 1.00 90.31 156 PHE A O 1
ATOM 1288 N N . ARG A 1 157 ? -4.315 7.156 -1.624 1.00 86.94 157 ARG A N 1
ATOM 1289 C CA . ARG A 1 157 ? -4.691 8.119 -0.587 1.00 86.94 157 ARG A CA 1
ATOM 1290 C C . ARG A 1 157 ? -6.208 8.179 -0.416 1.00 86.94 157 ARG A C 1
ATOM 1292 O O . ARG A 1 157 ? -6.699 8.037 0.703 1.00 86.94 157 ARG A O 1
ATOM 1299 N N . ASP A 1 158 ? -6.950 8.369 -1.503 1.00 87.50 158 ASP A N 1
ATOM 1300 C CA . ASP A 1 158 ? -8.401 8.559 -1.443 1.00 87.50 158 ASP A CA 1
ATOM 1301 C C . ASP A 1 158 ? -9.118 7.287 -0.956 1.00 87.50 158 ASP A C 1
ATOM 1303 O O . ASP A 1 158 ? -10.062 7.365 -0.167 1.00 87.50 158 ASP A O 1
ATOM 1307 N N . TYR A 1 159 ? -8.622 6.105 -1.333 1.00 91.12 159 TYR A N 1
ATOM 1308 C CA . TYR A 1 159 ? -9.114 4.834 -0.803 1.00 91.12 159 TYR A CA 1
ATOM 1309 C C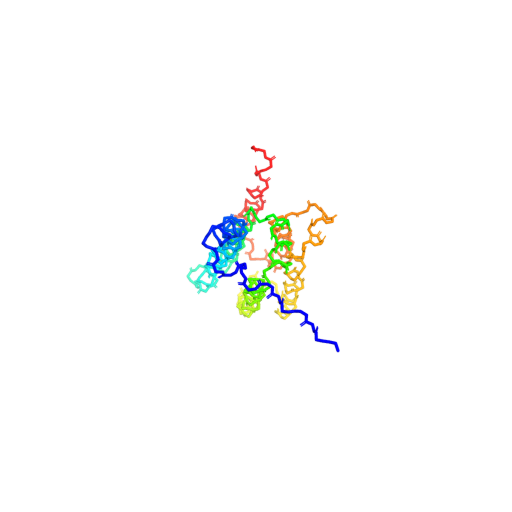 . TYR A 1 159 ? -8.905 4.708 0.709 1.00 91.12 159 TYR A C 1
ATOM 1311 O O . TYR A 1 159 ? -9.849 4.394 1.439 1.00 91.12 159 TYR A O 1
ATOM 1319 N N . PHE A 1 160 ? -7.691 4.983 1.199 1.00 88.88 160 PHE A N 1
ATOM 1320 C CA . PHE A 1 160 ? -7.405 4.884 2.630 1.00 88.88 160 PHE A CA 1
ATOM 1321 C C . PHE A 1 160 ? -8.128 5.950 3.450 1.00 88.88 160 PHE A C 1
ATOM 1323 O O . PHE A 1 160 ? -8.518 5.654 4.577 1.00 88.88 160 PHE A O 1
ATOM 1330 N N . LYS A 1 161 ? -8.409 7.127 2.879 1.00 84.50 161 LYS A N 1
ATOM 1331 C CA . LYS A 1 161 ? -9.288 8.126 3.501 1.00 84.50 161 LYS A CA 1
ATOM 1332 C C . LYS A 1 161 ? -10.651 7.527 3.841 1.00 84.50 161 LYS A C 1
ATOM 1334 O O . LYS A 1 161 ? -11.036 7.459 5.006 1.00 84.50 161 LYS A O 1
ATOM 1339 N N . VAL A 1 162 ? -11.339 7.024 2.816 1.00 86.81 162 VAL A N 1
ATOM 1340 C CA . VAL A 1 162 ? -12.679 6.436 2.946 1.00 86.81 162 VAL A CA 1
ATOM 1341 C C . VAL A 1 162 ? -12.645 5.225 3.876 1.00 86.81 162 VAL A C 1
ATOM 1343 O O . VAL A 1 162 ? -13.545 5.039 4.697 1.00 86.81 162 VAL A O 1
ATOM 1346 N N . LYS A 1 163 ? -11.594 4.402 3.780 1.00 88.25 163 LYS A N 1
ATOM 1347 C CA . LYS A 1 163 ? -11.437 3.219 4.624 1.00 88.25 163 LYS A CA 1
ATOM 1348 C C . LYS A 1 163 ? -11.269 3.582 6.093 1.00 88.25 163 LYS A C 1
ATOM 1350 O O . LYS A 1 163 ? -11.931 2.970 6.923 1.00 88.25 163 LYS A O 1
ATOM 1355 N N . LEU A 1 164 ? -10.412 4.544 6.428 1.00 84.62 164 LEU A N 1
ATOM 1356 C CA . LEU A 1 164 ? -10.179 4.953 7.813 1.00 84.62 164 LEU A CA 1
ATOM 1357 C C . LEU A 1 164 ? -11.439 5.591 8.411 1.00 84.62 164 LEU A C 1
ATOM 1359 O O . LEU A 1 164 ? -11.902 5.145 9.459 1.00 84.62 164 LEU A O 1
ATOM 1363 N N . GLU A 1 165 ? -12.070 6.530 7.705 1.00 81.94 165 GLU A N 1
ATOM 1364 C CA . GLU A 1 165 ? -13.341 7.140 8.129 1.00 81.94 165 GLU A CA 1
ATOM 1365 C C . GLU A 1 165 ? -14.451 6.086 8.332 1.00 81.94 165 GLU A C 1
ATOM 1367 O O . GLU A 1 165 ? -15.247 6.145 9.275 1.00 81.94 165 GLU A O 1
ATOM 1372 N N . GLY A 1 166 ? -14.495 5.080 7.454 1.00 84.06 166 GLY A N 1
ATOM 1373 C CA . GLY A 1 166 ? -15.474 4.000 7.498 1.00 84.06 166 GLY A CA 1
ATOM 1374 C C . GLY A 1 166 ? -15.193 2.929 8.555 1.00 84.06 166 GLY A C 1
ATOM 1375 O O . GLY A 1 166 ? -16.144 2.409 9.145 1.00 84.06 166 GLY A O 1
ATOM 1376 N N . ALA A 1 167 ? -13.929 2.593 8.814 1.00 83.25 167 ALA A N 1
ATOM 1377 C CA . ALA A 1 167 ? -13.529 1.431 9.611 1.00 83.25 167 ALA A CA 1
ATOM 1378 C C . ALA A 1 167 ? -13.158 1.757 11.063 1.00 83.25 167 ALA A C 1
ATOM 1380 O O . ALA A 1 167 ? -13.259 0.865 11.906 1.00 83.25 167 ALA A O 1
ATOM 1381 N N . ILE A 1 168 ? -12.746 2.988 11.381 1.00 82.06 168 ILE A N 1
ATOM 1382 C CA . ILE A 1 168 ? -12.352 3.338 12.751 1.00 82.06 168 ILE A CA 1
ATOM 1383 C C . ILE A 1 168 ? -13.595 3.455 13.647 1.00 82.06 168 ILE A C 1
ATOM 1385 O O . ILE A 1 168 ? -14.620 4.029 13.260 1.00 82.06 168 ILE A O 1
ATOM 1389 N N . SER A 1 169 ? -13.521 2.886 14.853 1.00 78.25 169 SER A N 1
ATOM 1390 C CA . SER A 1 169 ? -14.562 3.049 15.869 1.00 78.25 169 SER A CA 1
ATOM 1391 C C . SER A 1 169 ? -14.623 4.501 16.347 1.00 78.25 169 SER A C 1
ATOM 1393 O O . SER A 1 169 ? -13.595 5.098 16.654 1.00 78.25 169 SER A O 1
ATOM 1395 N N . LYS A 1 170 ? -15.830 5.072 16.459 1.00 73.69 170 LYS A N 1
ATOM 1396 C CA . LYS A 1 170 ? -16.009 6.465 16.911 1.00 73.69 170 LYS A CA 1
ATOM 1397 C C . LYS A 1 170 ? -15.430 6.706 18.306 1.00 73.69 170 LYS A C 1
ATOM 1399 O O . LYS A 1 170 ? -14.950 7.797 18.576 1.00 73.69 170 LYS A O 1
ATOM 1404 N N . ASP A 1 171 ? -15.427 5.674 19.141 1.00 71.25 171 ASP A N 1
ATOM 1405 C CA . ASP A 1 171 ? -14.934 5.737 20.517 1.00 71.25 171 ASP A CA 1
ATOM 1406 C C . ASP A 1 171 ? -13.398 5.636 20.599 1.00 71.25 171 ASP A C 1
ATOM 1408 O O . ASP A 1 171 ? -12.813 5.887 21.650 1.00 71.25 171 ASP A O 1
ATOM 1412 N N . ALA A 1 172 ? -12.738 5.273 19.493 1.00 67.75 172 ALA A N 1
ATOM 1413 C CA . ALA A 1 172 ? -11.287 5.114 19.401 1.00 67.75 172 ALA A CA 1
ATOM 1414 C C . ALA A 1 172 ? -10.571 6.335 18.791 1.00 67.75 172 ALA A C 1
ATOM 1416 O O . ALA A 1 172 ? -9.340 6.359 18.750 1.00 67.75 172 ALA A O 1
ATOM 1417 N N . VAL A 1 173 ? -11.317 7.336 18.309 1.00 68.88 173 VAL A N 1
ATOM 1418 C CA . VAL A 1 173 ? -10.771 8.555 17.694 1.00 68.88 173 VAL A CA 1
ATOM 1419 C C . VAL A 1 173 ? -10.776 9.680 18.720 1.00 68.88 173 VAL A C 1
ATOM 1421 O O . VAL A 1 173 ? -11.831 10.208 19.062 1.00 68.88 173 VAL A O 1
ATOM 1424 N N . SER A 1 174 ? -9.595 10.074 19.198 1.00 68.44 174 SER A N 1
ATOM 1425 C CA . SER A 1 174 ? -9.448 11.358 19.883 1.00 68.44 174 SER A CA 1
ATOM 1426 C C . SER A 1 174 ? -9.481 12.505 18.870 1.00 68.44 174 SER A C 1
ATOM 1428 O O . SER A 1 174 ? -9.182 12.328 17.689 1.00 68.44 174 SER A O 1
ATOM 1430 N N . GLU A 1 175 ? -9.809 13.706 19.335 1.00 69.69 175 GLU A N 1
ATOM 1431 C CA 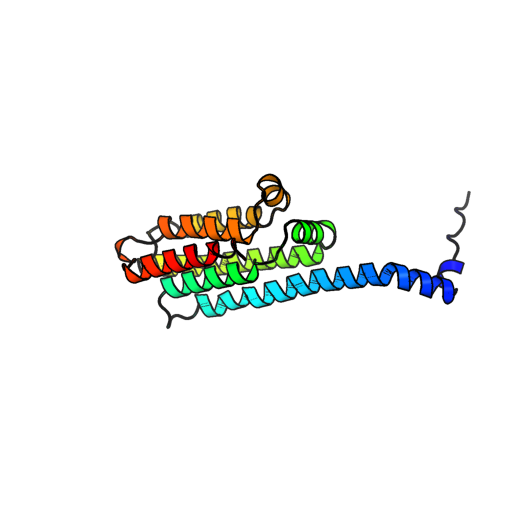. GLU A 1 175 ? -9.838 14.915 18.501 1.00 69.69 175 GLU A CA 1
ATOM 1432 C C . GLU A 1 175 ? -8.451 15.224 17.900 1.00 69.69 175 GLU A C 1
ATOM 1434 O O . GLU A 1 175 ? -8.342 15.551 16.721 1.00 69.69 175 GLU A O 1
ATOM 1439 N N . GLU A 1 176 ? -7.377 14.984 18.665 1.00 64.81 176 GLU A N 1
ATOM 1440 C CA . GLU A 1 176 ? -5.984 15.038 18.189 1.00 64.81 176 GLU A CA 1
ATOM 1441 C C . GLU A 1 176 ? -5.709 14.076 17.035 1.00 64.81 176 GLU A C 1
ATOM 1443 O O . GLU A 1 176 ? -5.020 14.428 16.081 1.00 64.81 176 GLU A O 1
ATOM 1448 N N . LEU A 1 177 ? -6.263 12.870 17.097 1.00 66.31 177 LEU A N 1
ATOM 1449 C CA . LEU A 1 177 ? -6.027 11.853 16.089 1.00 66.31 177 LEU A CA 1
ATOM 1450 C C . LEU A 1 177 ? -6.902 12.065 14.844 1.00 66.31 177 LEU A C 1
ATOM 1452 O O . LEU A 1 177 ? -6.457 11.791 13.734 1.00 66.31 177 LEU A O 1
ATOM 1456 N N . SER A 1 178 ? -8.099 12.642 14.995 1.00 69.88 178 SER A N 1
ATOM 1457 C CA . SER A 1 178 ? -8.856 13.179 13.855 1.00 69.88 178 SER A CA 1
ATOM 1458 C C . SER A 1 178 ? -8.061 14.277 13.150 1.00 69.88 178 SER A C 1
ATOM 1460 O O . SER A 1 178 ? -7.941 14.260 11.929 1.00 69.88 178 SER A O 1
ATOM 1462 N N . GLN A 1 179 ? -7.451 15.186 13.916 1.00 72.06 179 GLN A N 1
ATOM 1463 C CA . GLN A 1 179 ? -6.591 16.233 13.376 1.00 72.06 179 GLN A CA 1
ATOM 1464 C C . GLN A 1 179 ? -5.340 15.646 12.708 1.00 72.06 179 GLN A C 1
ATOM 1466 O O . GLN A 1 179 ? -4.904 16.164 11.688 1.00 72.06 179 GLN A O 1
ATOM 1471 N N . GLU A 1 180 ? -4.752 14.573 13.245 1.00 69.44 180 GLU A N 1
ATOM 1472 C CA . GLU A 1 180 ? -3.611 13.887 12.634 1.00 69.44 180 GLU A CA 1
ATOM 1473 C C . GLU A 1 180 ? -3.992 13.186 11.328 1.00 69.44 180 GLU A C 1
ATOM 1475 O O . GLU A 1 180 ? -3.260 13.314 10.348 1.00 69.44 180 GLU A O 1
ATOM 1480 N N . ILE A 1 181 ? -5.148 12.516 11.286 1.00 69.19 181 ILE A N 1
ATOM 1481 C CA . ILE A 1 181 ? -5.722 11.969 10.052 1.00 69.19 181 ILE A CA 1
ATOM 1482 C C . ILE A 1 181 ? -5.894 13.105 9.049 1.00 69.19 181 ILE A C 1
ATOM 1484 O O . ILE A 1 181 ? -5.313 13.038 7.972 1.00 69.19 181 ILE A O 1
ATOM 1488 N N . ASP A 1 182 ? -6.581 14.187 9.410 1.00 73.12 182 ASP A N 1
ATOM 1489 C CA . ASP A 1 182 ? -6.781 15.337 8.528 1.00 73.12 182 ASP A CA 1
ATOM 1490 C C . ASP A 1 182 ? -5.457 15.974 8.099 1.00 73.12 182 ASP A C 1
ATOM 1492 O O . ASP A 1 182 ? -5.300 16.338 6.940 1.00 73.12 182 ASP A O 1
ATOM 1496 N N . ASN A 1 183 ? -4.466 16.071 8.983 1.00 71.56 183 ASN A N 1
ATOM 1497 C CA . ASN A 1 183 ? -3.143 16.601 8.663 1.00 71.56 183 ASN A CA 1
ATOM 1498 C C . ASN A 1 183 ? -2.384 15.676 7.712 1.00 71.56 183 ASN A C 1
ATOM 1500 O O . ASN A 1 183 ? -1.744 16.167 6.786 1.00 71.56 183 ASN A O 1
ATOM 1504 N N . ILE A 1 184 ? -2.451 14.355 7.903 1.00 65.12 184 ILE A N 1
ATOM 1505 C CA . ILE A 1 184 ? -1.938 13.380 6.938 1.00 65.12 184 ILE A CA 1
ATOM 1506 C C . ILE A 1 184 ? -2.653 13.611 5.607 1.00 65.12 184 ILE A C 1
ATOM 1508 O O . ILE A 1 184 ? -1.994 13.861 4.609 1.00 65.12 184 ILE A O 1
ATOM 1512 N N . MET A 1 185 ? -3.983 13.640 5.585 1.00 66.44 185 MET A N 1
ATOM 1513 C CA . MET A 1 185 ? -4.755 13.789 4.352 1.00 66.44 185 MET A CA 1
ATOM 1514 C C . MET A 1 185 ? -4.518 15.138 3.638 1.00 66.44 185 MET A C 1
ATOM 1516 O O . MET A 1 185 ? -4.470 15.182 2.406 1.00 66.44 185 MET A O 1
ATOM 1520 N N . ASN A 1 186 ? -4.336 16.231 4.385 1.00 66.12 186 ASN A N 1
ATOM 1521 C CA . ASN A 1 186 ? -4.185 17.595 3.866 1.00 66.12 186 ASN A CA 1
ATOM 1522 C C . ASN A 1 186 ? -2.741 17.924 3.466 1.00 66.12 186 ASN A C 1
ATOM 1524 O O . ASN A 1 186 ? -2.527 18.530 2.417 1.00 66.12 186 ASN A O 1
ATOM 1528 N N . ASN A 1 187 ? -1.738 17.494 4.240 1.00 59.00 187 ASN A N 1
ATOM 1529 C CA . ASN A 1 187 ? -0.329 17.697 3.876 1.00 59.00 187 ASN A CA 1
ATOM 1530 C C . ASN A 1 187 ? 0.055 16.913 2.611 1.00 59.00 187 ASN A C 1
ATOM 1532 O O . ASN A 1 187 ? 0.975 17.313 1.909 1.00 59.00 187 ASN A O 1
ATOM 1536 N N . LEU A 1 188 ? -0.706 15.870 2.272 1.00 52.31 188 LEU A N 1
ATOM 1537 C CA . LEU A 1 188 ? -0.575 15.083 1.042 1.00 52.31 188 LEU A CA 1
ATOM 1538 C C . LEU A 1 188 ? -1.333 15.665 -0.170 1.00 52.31 188 LEU A C 1
ATOM 1540 O O . LEU A 1 188 ? -1.290 15.096 -1.257 1.00 52.31 188 LEU A O 1
ATOM 1544 N N . SER A 1 189 ? -2.056 16.778 -0.001 1.00 45.03 189 SER A N 1
ATOM 1545 C CA . SER A 1 189 ? -2.750 17.489 -1.092 1.00 45.03 189 SER A CA 1
ATOM 1546 C C . SER A 1 189 ? -2.024 18.772 -1.534 1.00 45.03 189 SER A C 1
ATOM 1548 O O . SER A 1 189 ? -2.317 19.308 -2.604 1.00 45.03 189 SER A O 1
ATOM 1550 N N . ASN A 1 190 ? -1.068 19.263 -0.734 1.00 41.47 190 ASN A N 1
ATOM 1551 C CA . ASN A 1 190 ? -0.440 20.580 -0.899 1.00 41.47 190 ASN A CA 1
ATOM 1552 C C . ASN A 1 190 ? 0.774 20.621 -1.852 1.00 41.47 190 ASN A C 1
ATOM 1554 O O . ASN A 1 190 ? 1.278 21.708 -2.118 1.00 41.47 190 ASN A O 1
ATOM 1558 N N . GLU A 1 191 ? 1.193 19.506 -2.459 1.00 42.59 191 GLU A N 1
ATOM 1559 C CA . GLU A 1 191 ? 2.177 19.519 -3.564 1.00 42.59 191 GLU A CA 1
ATOM 1560 C C . GLU A 1 191 ? 1.556 19.872 -4.934 1.00 42.59 191 GLU A C 1
ATOM 1562 O O . GLU A 1 191 ? 2.197 19.755 -5.973 1.00 42.59 191 GLU A O 1
ATOM 1567 N N . LYS A 1 192 ? 0.304 20.355 -4.966 1.00 42.16 192 LYS A N 1
ATOM 1568 C CA . LYS A 1 192 ? -0.326 20.903 -6.185 1.00 42.16 192 LYS A CA 1
ATOM 1569 C C . LYS A 1 192 ? 0.028 22.377 -6.463 1.00 42.16 192 LYS A C 1
ATOM 1571 O O . LYS A 1 192 ? -0.533 22.962 -7.386 1.00 42.16 192 LYS A O 1
ATOM 1576 N N . ALA A 1 193 ? 0.936 22.986 -5.697 1.00 32.25 193 ALA A N 1
ATOM 1577 C CA . ALA A 1 193 ? 1.345 24.384 -5.862 1.00 32.25 193 ALA A CA 1
ATOM 1578 C C . ALA A 1 193 ? 2.856 24.580 -5.627 1.00 32.25 193 ALA A C 1
ATOM 1580 O O . ALA A 1 193 ? 3.266 25.160 -4.622 1.00 32.25 193 ALA A O 1
ATOM 1581 N N . GLY A 1 194 ? 3.679 24.097 -6.558 1.00 33.28 194 GLY A N 1
ATOM 1582 C CA . GLY A 1 194 ? 5.125 24.337 -6.608 1.00 33.28 194 GLY A CA 1
ATOM 1583 C C . GLY A 1 194 ? 5.664 24.146 -8.012 1.00 33.28 194 GLY A C 1
ATOM 1584 O O . GLY A 1 194 ? 5.451 23.041 -8.552 1.00 33.28 194 GLY A O 1
#

Radius of gyration: 22.75 Å; Cα contacts (8 Å, |Δi|>4): 114; chains: 1; bounding box: 51×51×73 Å

Nearest PDB structures (foldseek):
  4gct-assembly1_A  TM=6.245E-01  e=2.770E-01  Vibrio cholerae O1 biovar El Tor str. N16961
  3f0c-assembly1_A-2  TM=4.500E-01  e=1.744E-01  Cytophaga hutchinsonii ATCC 33406
  6o6n-assembly1_A  TM=5.350E-01  e=4.632E-01  Mycobacterium tuberculosis
  3sfv-assembly1_B  TM=3.386E-01  e=9.617E+00  Legionella pneumophila str. Corby

Sequence (194 aa):
MGRKPVDKQRVEDPDKKRAFVEELMPILQANIIHAEIVSCKLEKLRAVVPIINDTSIPYLERYLRAVRLFIDNFHGISTKFLSDVKEFYPAVWDQIDQFREHMNTLVGQFYQEGIDKGVLKDVNPAVLIMSDQLFFTRLIDPDFLQNHNLTIEEVFRDYFKVKLEGAISKDAVSEELSQEIDNIMNNLSNEKAG

Solvent-accessible surface area (backbone atoms only — not comparable to full-atom values): 11003 Å² total; per-residue (Å²): 136,82,81,79,76,77,74,67,66,65,81,69,40,70,67,58,42,49,54,51,47,64,66,44,44,62,56,55,49,51,53,51,50,56,46,50,53,52,51,54,44,52,58,58,55,56,58,38,57,64,46,69,64,42,80,91,48,58,68,68,60,27,50,53,54,41,54,48,52,49,42,69,60,34,56,90,57,47,55,64,57,50,42,47,38,57,73,78,30,55,76,55,39,48,53,54,52,53,50,52,57,54,48,56,62,55,51,42,57,51,46,46,52,32,33,77,70,52,40,26,47,94,60,65,47,68,60,58,45,49,52,47,52,58,46,56,64,49,58,73,31,39,68,58,29,60,78,65,75,47,48,51,36,58,54,53,50,54,49,51,51,55,46,49,72,68,39,47,24,79,90,59,57,51,72,68,51,51,50,46,51,50,47,55,61,48,66,73,58,59,80,80,74,125

Mean predicted aligned error: 9.84 Å

pLDDT: mean 81.8, std 13.98, range [32.25, 96.0]